Protein AF-0000000067284931 (afdb_homodimer)

Organism: NCBI:txid741277

Structure (mmCIF, N/CA/C/O backbone):
data_AF-0000000067284931-model_v1
#
loop_
_entity.id
_entity.type
_entity.pdbx_description
1 polymer 'Thiol-disulfide oxidoreductase DCC'
#
loop_
_atom_site.group_PDB
_atom_site.id
_atom_site.type_symbol
_atom_site.label_atom_id
_atom_site.label_alt_id
_atom_site.label_comp_id
_atom_site.label_asym_id
_atom_site.label_entity_id
_atom_site.label_seq_id
_atom_site.pdbx_PDB_ins_code
_atom_site.Cartn_x
_atom_site.Cartn_y
_atom_site.Cartn_z
_atom_site.occupancy
_atom_site.B_iso_or_equiv
_atom_site.auth_seq_id
_atom_site.auth_comp_id
_atom_site.auth_asym_id
_atom_site.auth_atom_id
_atom_site.pdbx_PDB_model_num
ATOM 1 N N . MET A 1 1 ? -10.523 -24.5 -8.148 1 69.31 1 MET A N 1
ATOM 2 C CA . MET A 1 1 ? -9.414 -23.625 -8.523 1 69.31 1 MET A CA 1
ATOM 3 C C . MET A 1 1 ? -9.773 -22.781 -9.742 1 69.31 1 MET A C 1
ATOM 5 O O . MET A 1 1 ? -10.094 -23.312 -10.805 1 69.31 1 MET A O 1
ATOM 9 N N . ASN A 1 2 ? -9.602 -21.391 -9.617 1 91.19 2 ASN A N 1
ATOM 10 C CA . ASN A 1 2 ? -10.086 -20.516 -10.68 1 91.19 2 ASN A CA 1
ATOM 11 C C . ASN A 1 2 ? -8.969 -19.641 -11.242 1 91.19 2 ASN A C 1
ATOM 13 O O . ASN A 1 2 ? -9.055 -19.172 -12.375 1 91.19 2 ASN A O 1
ATOM 17 N N . TYR A 1 3 ? -7.848 -19.672 -10.453 1 97.94 3 TYR A N 1
ATOM 18 C CA . TYR A 1 3 ? -6.848 -18.719 -10.914 1 97.94 3 TYR A CA 1
ATOM 19 C C . TYR A 1 3 ? -5.438 -19.234 -10.648 1 97.94 3 TYR A C 1
ATOM 21 O O . TYR A 1 3 ? -5.207 -19.938 -9.664 1 97.94 3 TYR A O 1
ATOM 29 N N . TYR A 1 4 ? -4.516 -18.859 -11.484 1 97.94 4 TYR A N 1
ATOM 30 C CA . TYR A 1 4 ? -3.086 -19.016 -11.234 1 97.94 4 TYR A CA 1
ATOM 31 C C . TYR A 1 4 ? -2.445 -17.688 -10.875 1 97.94 4 TYR A C 1
ATOM 33 O O . TYR A 1 4 ? -2.633 -16.688 -11.578 1 97.94 4 TYR A O 1
ATOM 41 N N . VAL A 1 5 ? -1.777 -17.688 -9.812 1 98.44 5 VAL A N 1
ATOM 42 C CA . VAL A 1 5 ? -0.982 -16.531 -9.398 1 98.44 5 VAL A CA 1
ATOM 43 C C . VAL A 1 5 ? 0.487 -16.766 -9.742 1 98.44 5 VAL A C 1
ATOM 45 O O . VAL A 1 5 ? 1.11 -17.688 -9.219 1 98.44 5 VAL A O 1
ATOM 48 N N . ILE A 1 6 ? 1.032 -15.969 -10.594 1 98.69 6 ILE A N 1
ATOM 49 C CA . ILE A 1 6 ? 2.453 -16.016 -10.922 1 98.69 6 ILE A CA 1
ATOM 50 C C . ILE A 1 6 ? 3.197 -14.938 -10.148 1 98.69 6 ILE A C 1
ATOM 52 O O . ILE A 1 6 ? 2.893 -13.75 -10.281 1 98.69 6 ILE A O 1
ATOM 56 N N . TYR A 1 7 ? 4.176 -15.305 -9.391 1 98.75 7 TYR A N 1
ATOM 57 C CA . TYR A 1 7 ? 4.871 -14.414 -8.461 1 98.75 7 TYR A CA 1
ATOM 58 C C . TYR A 1 7 ? 6.379 -14.609 -8.547 1 98.75 7 TYR A C 1
ATOM 60 O O . TYR A 1 7 ? 6.855 -15.57 -9.156 1 98.75 7 TYR A O 1
ATOM 68 N N . ASP A 1 8 ? 7.09 -13.672 -7.996 1 98.81 8 ASP A N 1
ATOM 69 C CA . ASP A 1 8 ? 8.539 -13.828 -7.883 1 98.81 8 ASP A CA 1
ATOM 70 C C . ASP A 1 8 ? 8.906 -14.641 -6.648 1 98.81 8 ASP A C 1
ATOM 72 O O . ASP A 1 8 ? 8.891 -14.125 -5.527 1 98.81 8 ASP A O 1
ATOM 76 N N . GLY A 1 9 ? 9.312 -15.859 -6.898 1 98.62 9 GLY A N 1
ATOM 77 C CA . GLY A 1 9 ? 9.609 -16.797 -5.824 1 98.62 9 GLY A CA 1
ATOM 78 C C . GLY A 1 9 ? 10.906 -16.469 -5.102 1 98.62 9 GLY A C 1
ATOM 79 O O . GLY A 1 9 ? 11.203 -17.062 -4.059 1 98.62 9 GLY A O 1
ATOM 80 N N . ASN A 1 10 ? 11.664 -15.492 -5.625 1 98.75 10 ASN A N 1
ATOM 81 C CA . ASN A 1 10 ? 12.938 -15.117 -5.023 1 98.75 10 ASN A CA 1
ATOM 82 C C . ASN A 1 10 ? 12.812 -13.844 -4.195 1 98.75 10 ASN A C 1
ATOM 84 O O . ASN A 1 10 ? 13.766 -13.438 -3.529 1 98.75 10 ASN A O 1
ATOM 88 N N . CYS A 1 11 ? 11.766 -13.211 -4.223 1 98.5 11 CYS A N 1
ATOM 89 C CA . CYS A 1 11 ? 11.562 -11.945 -3.521 1 98.5 11 CYS A CA 1
ATOM 90 C C . CYS A 1 11 ? 10.922 -12.18 -2.156 1 98.5 11 CYS A C 1
ATOM 92 O O . CYS A 1 11 ? 9.891 -12.844 -2.055 1 98.5 11 CYS A O 1
ATOM 94 N N . ASN A 1 12 ? 11.453 -11.586 -1.157 1 97.88 12 ASN A N 1
ATOM 95 C CA . ASN A 1 12 ? 10.953 -11.812 0.194 1 97.88 12 ASN A CA 1
ATOM 96 C C . ASN A 1 12 ? 9.523 -11.312 0.354 1 97.88 12 ASN A C 1
ATOM 98 O O . ASN A 1 12 ? 8.672 -12.016 0.896 1 97.88 12 ASN A O 1
ATOM 102 N N . LEU A 1 13 ? 9.242 -10.117 -0.111 1 97.5 13 LEU A N 1
ATOM 103 C CA . LEU A 1 13 ? 7.891 -9.586 0.027 1 97.5 13 LEU A CA 1
ATOM 104 C C . LEU A 1 13 ? 6.891 -10.406 -0.779 1 97.5 13 LEU A C 1
ATOM 106 O O . LEU A 1 13 ? 5.805 -10.719 -0.293 1 97.5 13 LEU A O 1
ATOM 110 N N . CYS A 1 14 ? 7.23 -10.734 -1.975 1 98.38 14 CYS A N 1
ATOM 111 C CA . CYS A 1 14 ? 6.34 -11.484 -2.854 1 98.38 14 CYS A CA 1
ATOM 112 C C . CYS A 1 14 ? 5.945 -12.812 -2.227 1 98.38 14 CYS A C 1
ATOM 114 O O . CYS A 1 14 ? 4.77 -13.18 -2.227 1 98.38 14 CYS A O 1
ATOM 116 N N . VAL A 1 15 ? 6.949 -13.469 -1.693 1 98.06 15 VAL A N 1
ATOM 117 C CA . VAL A 1 15 ? 6.715 -14.773 -1.091 1 98.06 15 VAL A CA 1
ATOM 118 C C . VAL A 1 15 ? 5.879 -14.625 0.176 1 98.06 15 VAL A C 1
ATOM 120 O O . VAL A 1 15 ? 4.977 -15.422 0.432 1 98.06 15 VAL A O 1
ATOM 123 N N . THR A 1 16 ? 6.207 -13.625 0.936 1 96.81 16 THR A N 1
ATOM 124 C CA . THR A 1 16 ? 5.422 -13.367 2.139 1 96.81 16 THR A CA 1
ATOM 125 C C . THR A 1 16 ? 3.951 -13.164 1.794 1 96.81 16 THR A C 1
ATOM 127 O O . THR A 1 16 ? 3.072 -13.727 2.451 1 96.81 16 THR A O 1
ATOM 130 N N . LEU A 1 17 ? 3.646 -12.406 0.773 1 97.19 17 LEU A N 1
ATOM 131 C CA . LEU A 1 17 ? 2.27 -12.133 0.378 1 97.19 17 LEU A CA 1
ATOM 132 C C . LEU A 1 17 ? 1.606 -13.383 -0.192 1 97.19 17 LEU A C 1
ATOM 134 O O . LEU A 1 17 ? 0.418 -13.617 0.037 1 97.19 17 LEU A O 1
ATOM 138 N N . VAL A 1 18 ? 2.324 -14.211 -0.891 1 97.75 18 VAL A N 1
ATOM 139 C CA . VAL A 1 18 ? 1.807 -15.484 -1.379 1 97.75 18 VAL A CA 1
ATOM 140 C C . VAL A 1 18 ? 1.462 -16.391 -0.198 1 97.75 18 VAL A C 1
ATOM 142 O O . VAL A 1 18 ? 0.395 -17 -0.172 1 97.75 18 VAL A O 1
ATOM 145 N N . GLN A 1 19 ? 2.359 -16.453 0.772 1 97.06 19 GLN A N 1
ATOM 146 C CA . GLN A 1 19 ? 2.111 -17.297 1.94 1 97.06 19 GLN A CA 1
ATOM 147 C C . GLN A 1 19 ? 0.869 -16.828 2.695 1 97.06 19 GLN A C 1
ATOM 149 O O . GLN A 1 19 ? 0.099 -17.656 3.197 1 97.06 19 GLN A O 1
ATOM 154 N N . LEU A 1 20 ? 0.696 -15.602 2.775 1 95.12 20 LEU A N 1
ATOM 155 C CA . LEU A 1 20 ? -0.519 -15.062 3.375 1 95.12 20 LEU A CA 1
ATOM 156 C C . LEU A 1 20 ? -1.753 -15.508 2.596 1 95.12 20 LEU A C 1
ATOM 158 O O . LEU A 1 20 ? -2.734 -15.961 3.188 1 95.12 20 LEU A O 1
ATOM 162 N N . LEU A 1 21 ? -1.721 -15.391 1.325 1 95.69 21 LEU A N 1
ATOM 163 C CA . LEU A 1 21 ? -2.83 -15.797 0.469 1 95.69 21 LEU A CA 1
ATOM 164 C C . LEU A 1 21 ? -3.096 -17.297 0.593 1 95.69 21 LEU A C 1
ATOM 166 O O . LEU A 1 21 ? -4.254 -17.719 0.607 1 95.69 21 LEU A O 1
ATOM 170 N N . GLU A 1 22 ? -2.039 -18.047 0.66 1 95.94 22 GLU A N 1
ATOM 171 C CA . GLU A 1 22 ? -2.164 -19.484 0.876 1 95.94 22 GLU A CA 1
ATOM 172 C C . GLU A 1 22 ? -2.957 -19.797 2.145 1 95.94 22 GLU A C 1
ATOM 174 O O . GLU A 1 22 ? -3.842 -20.641 2.141 1 95.94 22 GLU A O 1
ATOM 179 N N . ASN A 1 23 ? -2.576 -19.094 3.162 1 93.94 23 ASN A N 1
ATOM 180 C CA . ASN A 1 23 ? -3.215 -19.328 4.449 1 93.94 23 ASN A CA 1
ATOM 181 C C . ASN A 1 23 ? -4.684 -18.906 4.43 1 93.94 23 ASN A C 1
ATOM 183 O O . ASN A 1 23 ? -5.531 -19.578 5.02 1 93.94 23 ASN A O 1
ATOM 187 N N . LEU A 1 24 ? -5.02 -17.891 3.75 1 91.31 24 LEU A N 1
ATOM 188 C CA . LEU A 1 24 ? -6.383 -17.375 3.701 1 91.31 24 LEU A CA 1
ATOM 189 C C . LEU A 1 24 ? -7.254 -18.219 2.781 1 91.31 24 LEU A C 1
ATOM 191 O O . LEU A 1 24 ? -8.398 -18.531 3.119 1 91.31 24 LEU A O 1
ATOM 195 N N . ASP A 1 25 ? -6.734 -18.562 1.649 1 93.75 25 ASP A N 1
ATOM 196 C CA . ASP A 1 25 ? -7.496 -19.188 0.579 1 93.75 25 ASP A CA 1
ATOM 197 C C . ASP A 1 25 ? -7.453 -20.719 0.704 1 93.75 25 ASP A C 1
ATOM 199 O O . ASP A 1 25 ? -8.406 -21.391 0.33 1 93.75 25 ASP A O 1
ATOM 203 N N . GLN A 1 26 ? -6.32 -21.25 1.075 1 94.25 26 GLN A N 1
ATOM 204 C CA . GLN A 1 26 ? -6.09 -22.672 1.273 1 94.25 26 GLN A CA 1
ATOM 205 C C . GLN A 1 26 ? -6.305 -23.453 -0.021 1 94.25 26 GLN A C 1
ATOM 207 O O . GLN A 1 26 ? -6.926 -24.516 -0.015 1 94.25 26 GLN A O 1
ATOM 212 N N . GLY A 1 27 ? -5.938 -22.844 -1.037 1 93.25 27 GLY A N 1
ATOM 213 C CA . GLY A 1 27 ? -5.961 -23.547 -2.314 1 93.25 27 GLY A CA 1
ATOM 214 C C . GLY A 1 27 ? -7.348 -23.625 -2.92 1 93.25 27 GLY A C 1
ATOM 215 O O . GLY A 1 27 ? -7.562 -24.359 -3.891 1 93.25 27 GLY A O 1
ATOM 216 N N . ASN A 1 28 ? -8.266 -22.891 -2.418 1 94.81 28 ASN A N 1
ATOM 217 C CA . ASN A 1 28 ? -9.641 -22.953 -2.898 1 94.81 28 ASN A CA 1
ATOM 218 C C . ASN A 1 28 ? -9.812 -22.219 -4.23 1 94.81 28 ASN A C 1
ATOM 220 O O . ASN A 1 28 ? -10.43 -22.75 -5.156 1 94.81 28 ASN A O 1
ATOM 224 N N . GLN A 1 29 ? -9.281 -21.031 -4.301 1 96.19 29 GLN A N 1
ATOM 225 C CA . GLN A 1 29 ? -9.477 -20.219 -5.5 1 96.19 29 GLN A CA 1
ATOM 226 C C . GLN A 1 29 ? -8.172 -20.078 -6.289 1 96.19 29 GLN A C 1
ATOM 228 O O . GLN A 1 29 ? -8.195 -19.844 -7.5 1 96.19 29 GLN A O 1
ATOM 233 N N . PHE A 1 30 ? -7.066 -20.281 -5.656 1 97.19 30 PHE A N 1
ATOM 234 C CA . PHE A 1 30 ? -5.801 -19.906 -6.27 1 97.19 30 PHE A CA 1
ATOM 235 C C . PHE A 1 30 ? -4.812 -21.062 -6.238 1 97.19 30 PHE A C 1
ATOM 237 O O . PHE A 1 30 ? -4.754 -21.812 -5.258 1 97.19 30 PHE A O 1
ATOM 244 N N . ARG A 1 31 ? -4.047 -21.141 -7.242 1 97.31 31 ARG A N 1
ATOM 245 C CA . ARG A 1 31 ? -2.787 -21.875 -7.312 1 97.31 31 ARG A CA 1
ATOM 246 C C . ARG A 1 31 ? -1.627 -20.938 -7.637 1 97.31 31 ARG A C 1
ATOM 248 O O . ARG A 1 31 ? -1.819 -19.891 -8.266 1 97.31 31 ARG A O 1
ATOM 255 N N . TYR A 1 32 ? -0.456 -21.375 -7.27 1 97.94 32 TYR A N 1
ATOM 256 C CA . TYR A 1 32 ? 0.667 -20.438 -7.301 1 97.94 32 TYR A CA 1
ATOM 257 C C . TYR A 1 32 ? 1.824 -21 -8.109 1 97.94 32 TYR A C 1
ATOM 259 O O . TYR A 1 32 ? 2.203 -22.172 -7.941 1 97.94 32 TYR A O 1
ATOM 267 N N . ILE A 1 33 ? 2.393 -20.188 -8.93 1 97.81 33 ILE A N 1
ATOM 268 C CA . ILE A 1 33 ? 3.506 -20.578 -9.789 1 97.81 33 ILE A CA 1
ATOM 269 C C . ILE A 1 33 ? 4.617 -19.531 -9.695 1 97.81 33 ILE A C 1
ATOM 271 O O . ILE A 1 33 ? 4.43 -18.391 -10.094 1 97.81 33 ILE A O 1
ATOM 275 N N . PRO A 1 34 ? 5.812 -19.891 -9.227 1 98.44 34 PRO A N 1
ATOM 276 C CA . PRO A 1 34 ? 6.902 -18.922 -9.273 1 98.44 34 PRO A CA 1
ATOM 277 C C . PRO A 1 34 ? 7.324 -18.578 -10.703 1 98.44 34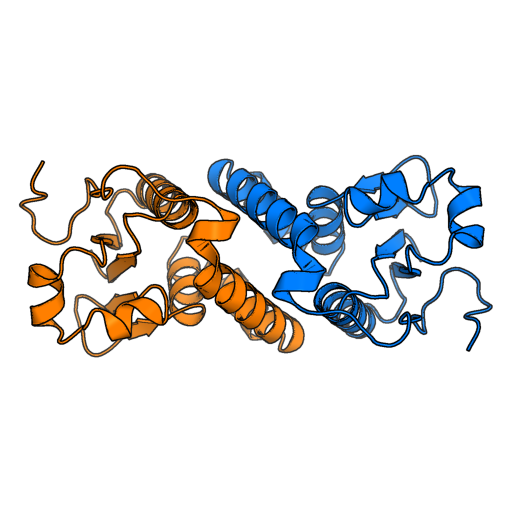 PRO A C 1
ATOM 279 O O . PRO A 1 34 ? 7.348 -19.453 -11.57 1 98.44 34 PRO A O 1
ATOM 282 N N . MET A 1 35 ? 7.621 -17.312 -10.898 1 98.44 35 MET A N 1
ATOM 283 C CA . MET A 1 35 ? 8.008 -16.859 -12.234 1 98.44 35 MET A CA 1
ATOM 284 C C . MET A 1 35 ? 9.273 -17.562 -12.703 1 98.44 35 MET A C 1
ATOM 286 O O . MET A 1 35 ? 9.578 -17.578 -13.898 1 98.44 35 MET A O 1
ATOM 290 N N . GLN A 1 36 ? 9.977 -18.125 -11.875 1 98.25 36 GLN A N 1
ATOM 291 C CA . GLN A 1 36 ? 11.195 -18.875 -12.156 1 98.25 36 GLN A CA 1
ATOM 292 C C . GLN A 1 36 ? 10.883 -20.219 -12.812 1 98.25 36 GLN A C 1
ATOM 294 O O . GLN A 1 36 ? 11.781 -20.875 -13.352 1 98.25 36 GLN A O 1
ATOM 299 N N . ASP A 1 37 ? 9.688 -20.703 -12.711 1 96.94 37 ASP A N 1
ATOM 300 C CA . ASP A 1 37 ? 9.266 -21.922 -13.398 1 96.94 37 ASP A CA 1
ATOM 301 C C . ASP A 1 37 ? 8.906 -21.641 -14.852 1 96.94 37 ASP A C 1
ATOM 303 O O . ASP A 1 37 ? 7.738 -21.75 -15.242 1 96.94 37 ASP A O 1
ATOM 307 N N . GLN A 1 38 ? 9.891 -21.438 -15.609 1 96.69 38 GLN A N 1
ATOM 308 C CA . GLN A 1 38 ? 9.711 -21.047 -17 1 96.69 38 GLN A CA 1
ATOM 309 C C . GLN A 1 38 ? 9.016 -22.156 -17.797 1 96.69 38 GLN A C 1
ATOM 311 O O . GLN A 1 38 ? 8.219 -21.875 -18.688 1 96.69 38 GLN A O 1
ATOM 316 N N . GLN A 1 39 ? 9.344 -23.344 -17.453 1 95.31 39 GLN A N 1
ATOM 317 C CA . GLN A 1 39 ? 8.758 -24.484 -18.172 1 95.31 39 GLN A CA 1
ATOM 318 C C . GLN A 1 39 ? 7.234 -24.469 -18.062 1 95.31 39 GLN A C 1
ATOM 320 O O . GLN A 1 39 ? 6.535 -24.625 -19.078 1 95.31 39 GLN A O 1
ATOM 325 N N . THR A 1 40 ? 6.707 -24.25 -16.891 1 95.25 40 THR A N 1
ATOM 326 C CA . THR A 1 40 ? 5.266 -24.219 -16.688 1 95.25 40 THR A CA 1
ATOM 327 C C . THR A 1 40 ? 4.648 -23 -17.375 1 95.25 40 THR A C 1
ATOM 329 O O . THR A 1 40 ? 3.566 -23.109 -17.953 1 95.25 40 THR A O 1
ATOM 332 N N . LEU A 1 41 ? 5.309 -21.906 -17.406 1 97.25 41 LEU A N 1
ATOM 333 C CA . LEU A 1 41 ? 4.75 -20.656 -17.906 1 97.25 41 LEU A CA 1
ATOM 334 C C . LEU A 1 41 ? 4.668 -20.672 -19.438 1 97.25 41 LEU A C 1
ATOM 336 O O . LEU A 1 41 ? 3.846 -19.969 -20.016 1 97.25 41 LEU A O 1
ATOM 340 N N . GLN A 1 42 ? 5.418 -21.516 -20.016 1 96.44 42 GLN A N 1
ATOM 341 C CA . GLN A 1 42 ? 5.492 -21.578 -21.469 1 96.44 42 GLN A CA 1
ATOM 342 C C . GLN A 1 42 ? 4.137 -21.938 -22.078 1 96.44 42 GLN A C 1
ATOM 344 O O . GLN A 1 42 ? 3.803 -21.484 -23.172 1 96.44 42 GLN A O 1
ATOM 349 N N . GLN A 1 43 ? 3.355 -22.719 -21.406 1 95.06 43 GLN A N 1
ATOM 350 C CA . GLN A 1 43 ? 2.072 -23.156 -21.938 1 95.06 43 GLN A CA 1
ATOM 351 C C . GLN A 1 43 ? 1.147 -21.969 -22.203 1 95.06 43 GLN A C 1
ATOM 353 O O . GLN A 1 43 ? 0.226 -22.062 -23.016 1 95.06 43 GLN A O 1
ATOM 358 N N . TRP A 1 44 ? 1.403 -20.844 -21.547 1 97.12 44 TRP A N 1
ATOM 359 C CA . TRP A 1 44 ? 0.578 -19.656 -21.734 1 97.12 44 TRP A CA 1
ATOM 360 C C . TRP A 1 44 ? 1.331 -18.594 -22.531 1 97.12 44 TRP A C 1
ATOM 362 O O . TRP A 1 44 ? 0.862 -17.469 -22.656 1 97.12 44 TRP A O 1
ATOM 372 N N . GLY A 1 45 ? 2.58 -18.875 -22.938 1 97.69 45 GLY A N 1
ATOM 373 C CA . GLY A 1 45 ? 3.383 -17.922 -23.688 1 97.69 45 GLY A CA 1
ATOM 374 C C . GLY A 1 45 ? 3.936 -16.797 -22.828 1 97.69 45 GLY A C 1
ATOM 375 O O . GLY A 1 45 ? 4.199 -15.695 -23.328 1 97.69 45 GLY A O 1
ATOM 376 N N . ILE A 1 46 ? 4.062 -17.016 -21.578 1 98.19 46 ILE A N 1
ATOM 377 C CA . ILE A 1 46 ? 4.594 -16 -20.672 1 98.19 46 ILE A CA 1
ATOM 378 C C . ILE A 1 46 ? 6.117 -16.109 -20.609 1 98.19 46 ILE A C 1
ATOM 380 O O . ILE A 1 46 ? 6.656 -17.172 -20.281 1 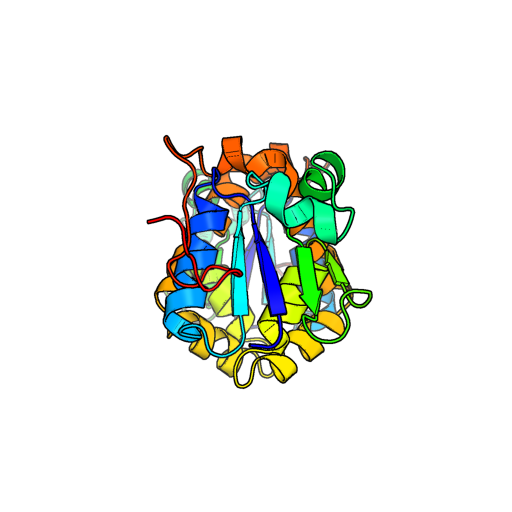98.19 46 ILE A O 1
ATOM 384 N N . THR A 1 47 ? 6.785 -14.984 -20.844 1 98.38 47 THR A N 1
ATOM 385 C CA . THR A 1 47 ? 8.242 -14.945 -20.891 1 98.38 47 THR A CA 1
ATOM 386 C C . THR A 1 47 ? 8.805 -14.344 -19.594 1 98.38 47 THR A C 1
ATOM 388 O O . THR A 1 47 ? 8.07 -13.703 -18.844 1 98.38 47 THR A O 1
ATOM 391 N N . PRO A 1 48 ? 10.109 -14.523 -19.375 1 97.94 48 PRO A N 1
ATOM 392 C CA . PRO A 1 48 ? 10.75 -13.852 -18.234 1 97.94 48 PRO A CA 1
ATOM 393 C C . PRO A 1 48 ? 10.578 -12.336 -18.281 1 97.94 48 PRO A C 1
ATOM 395 O O . PRO A 1 48 ? 10.422 -11.688 -17.25 1 97.94 48 PRO A O 1
ATOM 398 N N . GLN A 1 49 ? 10.609 -11.812 -19.484 1 98 49 GLN A N 1
ATOM 399 C CA . GLN A 1 49 ? 10.422 -10.375 -19.625 1 98 49 GLN A CA 1
ATOM 400 C C . GLN A 1 49 ? 9.016 -9.953 -19.203 1 98 49 GLN A C 1
ATOM 402 O O . GLN A 1 49 ? 8.836 -8.906 -18.578 1 98 49 GLN A O 1
ATOM 407 N N . ASP A 1 50 ? 8.047 -10.789 -19.578 1 98.38 50 ASP A N 1
ATOM 408 C CA . ASP A 1 50 ? 6.691 -10.523 -19.109 1 98.38 50 ASP A CA 1
ATOM 409 C C . ASP A 1 50 ? 6.629 -10.477 -17.594 1 98.38 50 ASP A C 1
ATOM 411 O O . ASP A 1 50 ? 5.969 -9.602 -17.016 1 98.38 50 ASP A O 1
ATOM 415 N N . CYS A 1 51 ? 7.32 -11.352 -16.953 1 98.56 51 CYS A N 1
ATOM 416 C CA . CYS A 1 51 ? 7.266 -11.492 -15.5 1 98.56 51 CYS A CA 1
ATOM 417 C C . CYS A 1 51 ? 7.875 -10.281 -14.805 1 98.56 51 CYS A C 1
ATOM 419 O O . CYS A 1 51 ? 7.5 -9.953 -13.68 1 98.56 51 CYS A O 1
ATOM 421 N N . GLU A 1 52 ? 8.781 -9.586 -15.492 1 97.62 52 GLU A N 1
ATOM 422 C CA . GLU A 1 52 ? 9.43 -8.414 -14.898 1 97.62 52 GLU A CA 1
ATOM 423 C C . GLU A 1 52 ? 8.461 -7.242 -14.797 1 97.62 52 GLU A C 1
ATOM 425 O O . GLU A 1 52 ? 8.727 -6.27 -14.086 1 97.62 52 GLU A O 1
ATOM 430 N N . LEU A 1 53 ? 7.355 -7.387 -15.531 1 98.06 53 LEU A N 1
ATOM 431 C CA . LEU A 1 53 ? 6.383 -6.301 -15.523 1 98.06 53 LEU A CA 1
ATOM 432 C C . LEU A 1 53 ? 5.422 -6.441 -14.344 1 98.06 53 LEU A C 1
ATOM 434 O O . LEU A 1 53 ? 4.473 -5.664 -14.219 1 98.06 53 LEU A O 1
ATOM 438 N N . GLY A 1 54 ? 5.652 -7.383 -13.477 1 98.5 54 GLY A N 1
ATOM 439 C CA . GLY A 1 54 ? 4.879 -7.551 -12.258 1 98.5 54 GLY A CA 1
ATOM 440 C C . GLY A 1 54 ? 4.148 -8.883 -12.195 1 98.5 54 GLY A C 1
ATOM 441 O O . GLY A 1 54 ? 4.234 -9.688 -13.125 1 98.5 54 GLY A O 1
ATOM 442 N N . MET A 1 55 ? 3.506 -9.117 -11.062 1 98.81 55 MET A N 1
ATOM 443 C CA . MET A 1 55 ? 2.768 -10.359 -10.875 1 98.81 55 MET A CA 1
ATOM 444 C C . MET A 1 55 ? 1.696 -10.531 -11.945 1 98.81 55 MET A C 1
ATOM 446 O O . MET A 1 55 ? 1.211 -9.547 -12.5 1 98.81 55 MET A O 1
ATOM 450 N N . ILE A 1 56 ? 1.398 -11.75 -12.227 1 98.88 56 ILE A N 1
ATOM 451 C CA . ILE A 1 56 ? 0.376 -12.062 -13.219 1 98.88 56 ILE A CA 1
ATOM 452 C C . ILE A 1 56 ? -0.688 -12.969 -12.602 1 98.88 56 ILE A C 1
ATOM 454 O O . ILE A 1 56 ? -0.364 -13.898 -11.859 1 98.88 56 ILE A O 1
ATOM 458 N N . LEU A 1 57 ? -1.936 -12.641 -12.844 1 98.88 57 LEU A N 1
ATOM 459 C CA . LEU A 1 57 ? -3.078 -13.477 -12.5 1 98.88 57 LEU A CA 1
ATOM 460 C C . LEU A 1 57 ? -3.758 -14.008 -13.758 1 98.88 57 LEU A C 1
ATOM 462 O O . LEU A 1 57 ? -4.07 -13.242 -14.672 1 98.88 57 LEU A O 1
ATOM 466 N N . ILE A 1 58 ? -3.922 -15.344 -13.797 1 98.5 58 ILE A N 1
ATOM 467 C CA . ILE A 1 58 ? -4.547 -15.977 -14.953 1 98.5 58 ILE A CA 1
ATOM 468 C C . ILE A 1 58 ? -5.852 -16.656 -14.531 1 98.5 58 ILE A C 1
ATOM 470 O O . ILE A 1 58 ? -5.891 -17.359 -13.523 1 98.5 58 ILE A O 1
ATOM 474 N N . ASN A 1 59 ? -6.938 -16.406 -15.336 1 98.06 59 ASN A N 1
ATOM 475 C CA . ASN A 1 59 ? -8.133 -17.234 -15.195 1 98.06 59 ASN A CA 1
ATOM 476 C C . ASN A 1 59 ? -7.902 -18.656 -15.711 1 98.06 59 ASN A C 1
ATOM 478 O O . ASN A 1 59 ? -7.723 -18.844 -16.922 1 98.06 59 ASN A O 1
ATOM 482 N N . ALA A 1 60 ? -7.953 -19.562 -14.852 1 95.62 60 ALA A N 1
ATOM 483 C CA . ALA A 1 60 ? -7.602 -20.938 -15.219 1 95.62 60 ALA A CA 1
ATOM 484 C C . ALA A 1 60 ? -8.57 -21.484 -16.266 1 95.62 60 ALA A C 1
ATOM 486 O O . ALA A 1 60 ? -8.18 -22.297 -17.109 1 95.62 60 ALA A O 1
ATOM 487 N N . ASN A 1 61 ? -9.812 -21.078 -16.234 1 95.25 61 ASN A N 1
ATOM 488 C CA . ASN A 1 61 ? -10.844 -21.578 -17.141 1 95.25 61 ASN A CA 1
ATOM 489 C C . ASN A 1 61 ? -10.875 -20.797 -18.453 1 95.25 61 ASN A C 1
ATOM 491 O O . ASN A 1 61 ? -11.484 -21.25 -19.422 1 95.25 61 ASN A O 1
ATOM 495 N N . ALA A 1 62 ? -10.312 -19.656 -18.516 1 96.94 62 ALA A N 1
ATOM 496 C CA . ALA A 1 62 ? -10.203 -18.797 -19.688 1 96.94 62 ALA A CA 1
ATOM 497 C C . ALA A 1 62 ? -8.859 -18.078 -19.719 1 96.94 62 ALA A C 1
ATOM 499 O O . ALA A 1 62 ? -8.797 -16.859 -19.516 1 96.94 62 ALA A O 1
ATOM 500 N N . PRO A 1 63 ? -7.824 -18.75 -20.016 1 95.75 63 PRO A N 1
ATOM 501 C CA . PRO A 1 63 ? -6.453 -18.266 -19.812 1 95.75 63 PRO A CA 1
ATOM 502 C C . PRO A 1 63 ? -6.16 -16.969 -20.578 1 95.75 63 PRO A C 1
ATOM 504 O O . PRO A 1 63 ? -5.168 -16.297 -20.297 1 95.75 63 PRO A O 1
ATOM 507 N N . GLU A 1 64 ? -6.938 -16.625 -21.516 1 95.81 64 GLU A N 1
ATOM 508 C CA . GLU A 1 64 ? -6.77 -15.359 -22.219 1 95.81 64 GLU A CA 1
ATOM 509 C C . GLU A 1 64 ? -7.137 -14.188 -21.312 1 95.81 64 GLU A C 1
ATOM 511 O O . GLU A 1 64 ? -6.754 -13.047 -21.578 1 95.81 64 GLU A O 1
ATOM 516 N N . GLN A 1 65 ? -7.926 -14.492 -20.344 1 97.88 65 GLN A N 1
ATOM 517 C CA . GLN A 1 65 ? -8.242 -13.492 -19.328 1 97.88 65 GLN A CA 1
ATOM 518 C C . GLN A 1 65 ? -7.156 -13.43 -18.266 1 97.88 65 GLN A C 1
ATOM 520 O O . GLN A 1 65 ? -7.039 -14.344 -17.438 1 97.88 65 GLN A O 1
ATOM 525 N N . ARG A 1 66 ? -6.359 -12.352 -18.281 1 98.06 66 ARG A N 1
ATOM 526 C CA . ARG A 1 66 ? -5.215 -12.195 -17.391 1 98.06 66 ARG A CA 1
ATOM 527 C C . ARG A 1 66 ? -5.117 -10.766 -16.875 1 98.06 66 ARG A C 1
ATOM 529 O O . ARG A 1 66 ? -5.605 -9.836 -17.516 1 98.06 66 ARG A O 1
ATOM 536 N N . TRP A 1 67 ? -4.578 -10.57 -15.758 1 98.69 67 TRP A N 1
ATOM 537 C CA . TRP A 1 67 ? -4.234 -9.297 -15.141 1 98.69 67 TRP A CA 1
ATOM 538 C C . TRP A 1 67 ? -2.752 -9.25 -14.781 1 98.69 67 TRP A C 1
ATOM 540 O O . TRP A 1 67 ? -2.135 -10.281 -14.531 1 98.69 67 TRP A O 1
ATOM 550 N N . GLN A 1 68 ? -2.215 -8.07 -14.734 1 98.81 68 GLN A N 1
ATOM 551 C CA . GLN A 1 68 ? -0.789 -7.918 -14.461 1 98.81 68 GLN A CA 1
ATOM 552 C C . GLN A 1 68 ? -0.524 -6.715 -13.562 1 98.81 68 GLN A C 1
ATOM 554 O O . GLN A 1 68 ? -1.224 -5.703 -13.648 1 98.81 68 GLN A O 1
ATOM 559 N N . GLY A 1 69 ? 0.549 -6.855 -12.773 1 98.56 69 GLY A N 1
ATOM 560 C CA . GLY A 1 69 ? 0.966 -5.75 -11.93 1 98.56 69 GLY A CA 1
ATOM 561 C C . GLY A 1 69 ? -0.055 -5.398 -10.859 1 98.56 69 GLY A C 1
ATOM 562 O O . GLY A 1 69 ? -0.589 -6.281 -10.188 1 98.56 69 GLY A O 1
ATOM 563 N N . SER A 1 70 ? -0.312 -4.105 -10.734 1 98.38 70 SER A N 1
ATOM 564 C CA . SER A 1 70 ? -1.27 -3.648 -9.734 1 98.38 70 SER A CA 1
ATOM 565 C C . SER A 1 70 ? -2.68 -4.129 -10.055 1 98.38 70 SER A C 1
ATOM 567 O O . SER A 1 70 ? -3.473 -4.398 -9.156 1 98.38 70 SER A O 1
ATOM 569 N N . ALA A 1 71 ? -2.979 -4.316 -11.352 1 98.44 71 ALA A N 1
ATOM 570 C CA . ALA A 1 71 ? -4.285 -4.84 -11.742 1 98.44 71 ALA A CA 1
ATOM 571 C C . ALA A 1 71 ? -4.48 -6.266 -11.219 1 98.44 71 ALA A C 1
ATOM 573 O O . ALA A 1 71 ? -5.578 -6.633 -10.805 1 98.44 71 ALA A O 1
ATOM 574 N N . ALA A 1 72 ? -3.387 -7.051 -11.289 1 98.81 72 ALA A N 1
ATOM 575 C CA . ALA A 1 72 ? -3.457 -8.406 -10.75 1 98.81 72 ALA A CA 1
ATOM 576 C C . ALA A 1 72 ? -3.672 -8.383 -9.242 1 98.81 72 ALA A C 1
ATOM 578 O O . ALA A 1 72 ? -4.504 -9.125 -8.711 1 98.81 72 ALA A O 1
ATOM 579 N N . ALA A 1 73 ? -2.934 -7.539 -8.531 1 98.19 73 ALA A N 1
ATOM 580 C CA . ALA A 1 73 ? -3.092 -7.41 -7.086 1 98.19 73 ALA A CA 1
ATOM 581 C C . ALA A 1 73 ? -4.52 -7.016 -6.723 1 98.19 73 ALA A C 1
ATOM 583 O O . ALA A 1 73 ? -5.117 -7.59 -5.809 1 98.19 73 ALA A O 1
ATOM 584 N N . GLU A 1 74 ? -5.066 -6.098 -7.438 1 97.56 74 GLU A N 1
ATOM 585 C CA . GLU A 1 74 ? -6.438 -5.652 -7.203 1 97.56 74 GLU A CA 1
ATOM 586 C C . GLU A 1 74 ? -7.434 -6.781 -7.457 1 97.56 74 GLU A C 1
ATOM 588 O O . GLU A 1 74 ? -8.359 -6.988 -6.672 1 97.56 74 GLU A O 1
ATOM 593 N N . GLU A 1 75 ? -7.254 -7.457 -8.562 1 98.12 75 GLU A N 1
ATOM 594 C CA . GLU A 1 75 ? -8.18 -8.539 -8.883 1 98.12 75 GLU A CA 1
ATOM 595 C C . GLU A 1 75 ? -8.148 -9.625 -7.809 1 98.12 75 GLU A C 1
ATOM 597 O O . GLU A 1 75 ? -9.195 -10.141 -7.406 1 98.12 75 GLU A O 1
ATOM 602 N N . ILE A 1 76 ? -6.977 -9.984 -7.352 1 98 76 ILE A N 1
ATOM 603 C CA . ILE A 1 76 ? -6.84 -10.945 -6.266 1 98 76 ILE A CA 1
ATOM 604 C C . ILE A 1 76 ? -7.617 -10.453 -5.043 1 98 76 ILE A C 1
ATOM 606 O O . ILE A 1 76 ? -8.391 -11.211 -4.453 1 98 76 ILE A O 1
ATOM 610 N N . GLY A 1 77 ? -7.41 -9.195 -4.688 1 95.06 77 GLY A N 1
ATOM 611 C CA . GLY A 1 77 ? -8.164 -8.625 -3.58 1 95.06 77 GLY A CA 1
ATOM 612 C C . GLY A 1 77 ? -9.664 -8.719 -3.766 1 95.06 77 GLY A C 1
ATOM 613 O O . GLY A 1 77 ? -10.398 -8.969 -2.807 1 95.06 77 GLY A O 1
ATOM 614 N N . GLY A 1 78 ? -10.133 -8.523 -4.922 1 95.5 78 GLY A N 1
ATOM 615 C CA . GLY A 1 78 ? -11.555 -8.555 -5.227 1 95.5 78 GLY A CA 1
ATOM 616 C C . GLY A 1 78 ? -12.148 -9.953 -5.145 1 95.5 78 GLY A C 1
ATOM 617 O O . GLY A 1 78 ? -13.352 -10.109 -4.934 1 95.5 78 GLY A O 1
ATOM 618 N N . ILE A 1 79 ? -11.375 -10.922 -5.379 1 95.81 79 ILE A N 1
ATOM 619 C CA . ILE A 1 79 ? -11.82 -12.312 -5.383 1 95.81 79 ILE A CA 1
ATOM 620 C C . ILE A 1 79 ? -11.969 -12.812 -3.949 1 95.81 79 ILE A C 1
ATOM 622 O O . ILE A 1 79 ? -12.75 -13.727 -3.682 1 95.81 79 ILE A O 1
ATOM 626 N N . LEU A 1 80 ? -11.188 -12.242 -2.988 1 91.81 80 LEU A N 1
ATOM 627 C CA . LEU A 1 80 ? -11.25 -12.648 -1.588 1 91.81 80 LEU A CA 1
ATOM 628 C C . LEU A 1 80 ? -12.594 -12.266 -0.975 1 91.81 80 LEU A C 1
ATOM 630 O O . LEU A 1 80 ? -13.273 -11.359 -1.464 1 91.81 80 LEU A O 1
ATOM 634 N N . PRO A 1 81 ? -13.008 -13.016 0.044 1 86 81 PRO A N 1
ATOM 635 C CA . PRO A 1 81 ? -14.305 -12.711 0.664 1 86 81 PRO A CA 1
ATOM 636 C C . PRO A 1 81 ? -14.438 -11.242 1.066 1 86 81 PRO A C 1
ATOM 638 O O . PRO A 1 81 ? -13.555 -10.703 1.744 1 86 81 PRO A O 1
ATOM 641 N N . PHE A 1 82 ? -15.5 -10.594 0.601 1 82.56 82 PHE A N 1
ATOM 642 C CA . PHE A 1 82 ? -15.867 -9.211 0.896 1 82.56 82 PHE A CA 1
ATOM 643 C C . PHE A 1 82 ? -14.852 -8.242 0.319 1 82.56 82 PHE A C 1
ATOM 645 O O . PHE A 1 82 ? -14.883 -7.043 0.616 1 82.56 82 PHE A O 1
ATOM 652 N N . GLY A 1 83 ? -13.969 -8.719 -0.506 1 90.31 83 GLY A N 1
ATOM 653 C CA . GLY A 1 83 ? -12.898 -7.883 -1.026 1 90.31 83 GLY A CA 1
ATOM 654 C C . GLY A 1 83 ? -13.336 -6.996 -2.176 1 90.31 83 GLY A C 1
ATOM 655 O O . GLY A 1 83 ? -12.758 -5.93 -2.4 1 90.31 83 GLY A O 1
ATOM 656 N N . SER A 1 84 ? -14.406 -7.406 -2.805 1 91.94 84 SER A N 1
ATOM 657 C CA . SER A 1 84 ? -14.82 -6.672 -3.998 1 91.94 84 SER A CA 1
ATOM 658 C C . SER A 1 84 ? -15.266 -5.258 -3.648 1 91.94 84 SER A C 1
ATOM 660 O O . SER A 1 84 ? -15.016 -4.316 -4.402 1 91.94 84 SER A O 1
ATOM 662 N N . ILE A 1 85 ? -15.891 -5.062 -2.545 1 88.38 85 ILE A N 1
ATOM 663 C CA . ILE A 1 85 ? -16.359 -3.746 -2.125 1 88.38 85 ILE A CA 1
ATOM 664 C C . ILE A 1 85 ? -15.172 -2.816 -1.905 1 88.38 85 ILE A C 1
ATOM 666 O O . ILE A 1 85 ? -15.188 -1.659 -2.33 1 88.38 85 ILE A O 1
ATOM 670 N N . PHE A 1 86 ? -14.102 -3.328 -1.355 1 87.75 86 PHE A N 1
ATOM 671 C CA . PHE A 1 86 ? -12.914 -2.543 -1.066 1 87.75 86 PHE A CA 1
ATOM 672 C C . PHE A 1 86 ? -12.164 -2.197 -2.35 1 87.75 86 PHE A C 1
ATOM 674 O O . PHE A 1 86 ? -11.734 -1.056 -2.537 1 87.75 86 PHE A O 1
ATOM 681 N N . VAL A 1 87 ? -12.062 -3.172 -3.176 1 94.12 87 VAL A N 1
ATOM 682 C CA . VAL A 1 87 ? -11.32 -2.963 -4.414 1 94.12 87 VAL A CA 1
ATOM 683 C C . VAL A 1 87 ? -12.086 -1.995 -5.316 1 94.12 87 VAL A C 1
ATOM 685 O O . VAL A 1 87 ? -11.484 -1.122 -5.949 1 94.12 87 VAL A O 1
ATOM 688 N N . ASP A 1 88 ? -13.438 -2.127 -5.328 1 93.31 88 ASP A N 1
ATOM 689 C CA . ASP A 1 88 ? -14.25 -1.22 -6.137 1 93.31 88 ASP A CA 1
ATOM 690 C C . ASP A 1 88 ? -14.133 0.217 -5.633 1 93.31 88 ASP A C 1
ATOM 692 O O . ASP A 1 88 ? -14.039 1.152 -6.43 1 93.31 88 ASP A O 1
ATOM 696 N N . ALA A 1 89 ? -14.18 0.383 -4.398 1 88.38 89 ALA A N 1
ATOM 697 C CA . ALA A 1 89 ? -14 1.71 -3.814 1 88.38 89 ALA A CA 1
ATOM 698 C C . ALA A 1 89 ? -12.625 2.283 -4.16 1 88.38 89 ALA A C 1
ATOM 700 O O . ALA A 1 89 ? -12.516 3.449 -4.547 1 88.38 89 ALA A O 1
ATOM 701 N N . TYR A 1 90 ? -11.625 1.54 -4.008 1 91.56 90 TYR A N 1
ATOM 702 C CA . TYR A 1 90 ? -10.266 1.927 -4.359 1 91.56 90 TYR A CA 1
ATOM 703 C C . TYR A 1 90 ? -10.188 2.371 -5.816 1 91.56 90 TYR A C 1
ATOM 705 O O . TYR A 1 90 ? -9.633 3.43 -6.121 1 91.56 90 TYR A O 1
ATOM 713 N N . ARG A 1 91 ? -10.758 1.619 -6.688 1 94.31 91 ARG A N 1
ATOM 714 C CA . ARG A 1 91 ? -10.703 1.894 -8.117 1 94.31 91 ARG A CA 1
ATOM 715 C C . ARG A 1 91 ? -11.492 3.15 -8.469 1 94.31 91 ARG A C 1
ATOM 717 O O . ARG A 1 91 ? -11.195 3.83 -9.445 1 94.31 91 ARG A O 1
ATOM 724 N N . ALA A 1 92 ? -12.469 3.459 -7.695 1 90.81 92 ALA A N 1
ATOM 725 C CA . ALA A 1 92 ? -13.359 4.586 -7.969 1 90.81 92 ALA A CA 1
ATOM 726 C C . ALA A 1 92 ? -12.719 5.902 -7.543 1 90.81 92 ALA A C 1
ATOM 728 O O . ALA A 1 92 ? -13.18 6.977 -7.93 1 90.81 92 ALA A O 1
ATOM 729 N N . LEU A 1 93 ? -11.719 5.828 -6.777 1 87.44 93 LEU A N 1
ATOM 730 C CA . LEU A 1 93 ? -11.016 7.027 -6.336 1 87.44 93 LEU A CA 1
ATOM 731 C C . LEU A 1 93 ? -9.75 7.246 -7.152 1 87.44 93 LEU A C 1
ATOM 733 O O . LEU A 1 93 ? -8.68 6.738 -6.797 1 87.44 93 LEU A O 1
ATOM 737 N N . PRO A 1 94 ? -9.859 8.039 -8.141 1 84.06 94 PRO A N 1
ATOM 738 C CA . PRO A 1 94 ? -8.766 8.148 -9.109 1 84.06 94 PRO A CA 1
ATOM 739 C C . PRO A 1 94 ? -7.438 8.531 -8.461 1 84.06 94 PRO A C 1
ATOM 741 O O . PRO A 1 94 ? -6.391 7.98 -8.812 1 84.06 94 PRO 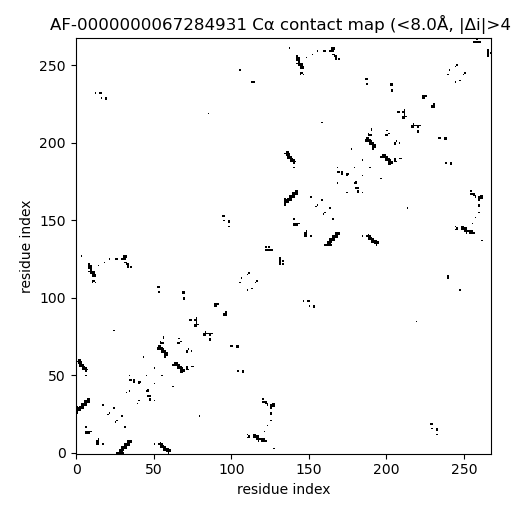A O 1
ATOM 744 N N . GLY A 1 95 ? -7.406 9.414 -7.602 1 88.38 95 GLY A N 1
ATOM 745 C CA . GLY A 1 95 ? -6.168 9.773 -6.926 1 88.38 95 GLY A CA 1
ATOM 746 C C . GLY A 1 95 ? -5.562 8.617 -6.152 1 88.38 95 GLY A C 1
ATOM 747 O O . GLY A 1 95 ? -4.348 8.398 -6.207 1 88.38 95 GLY A O 1
ATOM 748 N N . VAL A 1 96 ? -6.406 7.898 -5.566 1 89.88 96 VAL A N 1
ATOM 749 C CA . VAL A 1 96 ? -5.941 6.777 -4.762 1 89.88 96 VAL A CA 1
ATOM 750 C C . VAL A 1 96 ? -5.441 5.656 -5.672 1 89.88 96 VAL A C 1
ATOM 752 O O . VAL A 1 96 ? -4.367 5.094 -5.441 1 89.88 96 VAL A O 1
ATOM 755 N N . LYS A 1 97 ? -6.156 5.367 -6.664 1 94.94 97 LYS A N 1
ATOM 756 C CA . LYS A 1 97 ? -5.75 4.348 -7.629 1 94.94 97 LYS A CA 1
ATOM 757 C C . LYS A 1 97 ? -4.418 4.707 -8.281 1 94.94 97 LYS A C 1
ATOM 759 O O . LYS A 1 97 ? -3.537 3.855 -8.414 1 94.94 97 LYS A O 1
ATOM 764 N N . TRP A 1 98 ? -4.25 5.879 -8.688 1 93.88 98 TRP A N 1
ATOM 765 C CA . TRP A 1 98 ? -3.006 6.352 -9.289 1 93.88 98 TRP A CA 1
ATOM 766 C C . TRP A 1 98 ? -1.832 6.16 -8.336 1 93.88 98 TRP A C 1
ATOM 768 O O . TRP A 1 98 ? -0.783 5.645 -8.727 1 93.88 98 TRP A O 1
ATOM 778 N N . ALA A 1 99 ? -1.979 6.609 -7.094 1 92.88 99 ALA A N 1
ATOM 779 C CA . ALA A 1 99 ? -0.927 6.457 -6.09 1 92.88 99 ALA A CA 1
ATOM 780 C C . ALA A 1 99 ? -0.58 4.984 -5.879 1 92.88 99 ALA A C 1
ATOM 782 O O . ALA A 1 99 ? 0.597 4.621 -5.809 1 92.88 99 ALA A O 1
ATOM 783 N N . GLY A 1 100 ? -1.646 4.184 -5.754 1 96.25 100 GLY A N 1
ATOM 784 C CA . GLY A 1 100 ? -1.43 2.754 -5.586 1 96.25 100 GLY A CA 1
ATOM 785 C C . GLY A 1 100 ? -0.651 2.131 -6.73 1 96.25 100 GLY A C 1
ATOM 786 O O . GLY A 1 100 ? 0.239 1.308 -6.508 1 96.25 100 GLY A O 1
ATOM 787 N N . ASP A 1 101 ? -0.94 2.523 -7.961 1 97.31 101 ASP A N 1
ATOM 788 C CA . ASP A 1 101 ? -0.227 2.016 -9.133 1 97.31 101 ASP A CA 1
ATOM 789 C C . ASP A 1 101 ? 1.241 2.432 -9.102 1 97.31 101 ASP A C 1
ATOM 791 O O . ASP A 1 101 ? 2.125 1.632 -9.414 1 97.31 101 ASP A O 1
ATOM 795 N N . ARG A 1 102 ? 1.486 3.592 -8.75 1 95.62 102 ARG A N 1
ATOM 796 C CA . ARG A 1 102 ? 2.855 4.09 -8.703 1 95.62 102 ARG A CA 1
ATOM 797 C C . ARG A 1 102 ? 3.652 3.395 -7.602 1 95.62 102 ARG A C 1
ATOM 799 O O . ARG A 1 102 ? 4.809 3.027 -7.805 1 95.62 102 ARG A O 1
ATOM 806 N N . ILE A 1 103 ? 3.025 3.299 -6.434 1 97.25 103 ILE A N 1
ATOM 807 C CA . ILE A 1 103 ? 3.662 2.584 -5.332 1 97.25 103 ILE A CA 1
ATOM 808 C C . ILE A 1 103 ? 3.986 1.154 -5.766 1 97.25 103 ILE A C 1
ATOM 810 O O . ILE A 1 103 ? 5.094 0.667 -5.535 1 97.25 103 ILE A O 1
ATOM 814 N N . TYR A 1 104 ? 3.061 0.511 -6.414 1 98.12 104 TYR A N 1
ATOM 815 C CA . TYR A 1 104 ? 3.287 -0.847 -6.895 1 98.12 104 TYR A CA 1
ATOM 816 C C . TYR A 1 104 ? 4.496 -0.902 -7.824 1 98.12 104 TYR A C 1
ATOM 818 O O . TYR A 1 104 ? 5.359 -1.773 -7.676 1 98.12 104 TYR A O 1
ATOM 826 N N . GLU A 1 105 ? 4.543 -0.024 -8.75 1 98.12 105 GLU A N 1
ATOM 827 C CA . GLU A 1 105 ? 5.629 -0.018 -9.727 1 98.12 105 GLU A CA 1
ATOM 828 C C . GLU A 1 105 ? 6.984 0.152 -9.047 1 98.12 105 GLU A C 1
ATOM 830 O O . GLU A 1 105 ? 7.957 -0.511 -9.406 1 98.12 105 GLU A O 1
ATOM 835 N N . GLN A 1 106 ? 7.035 1.03 -8.125 1 96.5 106 GLN A N 1
ATOM 836 C CA . GLN A 1 106 ? 8.281 1.27 -7.41 1 96.5 106 GLN A CA 1
ATOM 837 C C . GLN A 1 106 ? 8.703 0.043 -6.605 1 96.5 106 GLN A C 1
ATOM 839 O O . GLN A 1 106 ? 9.883 -0.309 -6.566 1 96.5 106 GLN A O 1
ATOM 844 N N . ILE A 1 107 ? 7.715 -0.571 -5.961 1 97.31 107 ILE A N 1
ATOM 845 C CA . ILE A 1 107 ? 7.996 -1.803 -5.23 1 97.31 107 ILE A CA 1
ATOM 846 C C . ILE A 1 107 ? 8.469 -2.883 -6.203 1 97.31 107 ILE A C 1
ATOM 848 O O . ILE A 1 107 ? 9.484 -3.535 -5.973 1 97.31 107 ILE A O 1
ATOM 852 N N . ARG A 1 108 ? 7.746 -2.994 -7.254 1 98 108 ARG A N 1
ATOM 853 C CA . ARG A 1 108 ? 8.086 -3.971 -8.281 1 98 108 ARG A CA 1
ATOM 854 C C . ARG A 1 108 ? 9.523 -3.785 -8.766 1 98 108 ARG A C 1
ATOM 856 O O . ARG A 1 108 ? 10.297 -4.742 -8.797 1 98 108 ARG A O 1
ATOM 863 N N . ASP A 1 109 ? 9.891 -2.617 -9.055 1 98 109 ASP A N 1
ATOM 864 C CA . ASP A 1 109 ? 11.156 -2.326 -9.719 1 98 109 ASP A CA 1
ATOM 865 C C . ASP A 1 109 ? 12.32 -2.342 -8.727 1 98 109 ASP A C 1
ATOM 867 O O . ASP A 1 109 ? 13.484 -2.422 -9.125 1 98 109 ASP A O 1
ATOM 871 N N . ASN A 1 110 ? 12.023 -2.248 -7.453 1 97.12 110 ASN A N 1
ATOM 872 C CA . ASN A 1 110 ? 13.062 -2.176 -6.434 1 97.12 110 ASN A CA 1
ATOM 873 C C . ASN A 1 110 ? 12.891 -3.264 -5.379 1 97.12 110 ASN A C 1
ATOM 875 O O . ASN A 1 110 ? 13.422 -3.154 -4.27 1 97.12 110 ASN A O 1
ATOM 879 N N . ARG A 1 111 ? 12.219 -4.273 -5.684 1 97 111 ARG A N 1
ATOM 880 C CA . ARG A 1 111 ? 11.758 -5.281 -4.734 1 97 111 ARG A CA 1
ATOM 881 C C . ARG A 1 111 ? 12.93 -5.961 -4.039 1 97 111 ARG A C 1
ATOM 883 O O . ARG A 1 111 ? 12.875 -6.246 -2.842 1 97 111 ARG A O 1
ATOM 890 N N . TYR A 1 112 ? 14 -6.195 -4.738 1 97.25 112 TYR A N 1
ATOM 891 C CA . TYR A 1 112 ? 15.156 -6.844 -4.129 1 97.25 112 TYR A CA 1
ATOM 892 C C . TYR A 1 112 ? 15.906 -5.883 -3.213 1 97.25 112 TYR A C 1
ATOM 894 O O . TYR A 1 112 ? 16.344 -6.266 -2.125 1 97.25 112 TYR A O 1
ATOM 902 N N . THR A 1 113 ? 16 -4.652 -3.66 1 95.69 113 THR A N 1
ATOM 903 C CA . THR A 1 113 ? 16.656 -3.639 -2.844 1 95.69 113 THR A CA 1
ATOM 904 C C . THR A 1 113 ? 15.844 -3.352 -1.583 1 95.69 113 THR A C 1
ATOM 906 O O . THR A 1 113 ? 16.406 -3.184 -0.501 1 95.69 113 THR A O 1
ATOM 909 N N . LEU A 1 114 ? 14.594 -3.393 -1.72 1 94.81 114 LEU A N 1
ATOM 910 C CA . LEU A 1 114 ? 13.711 -2.982 -0.634 1 94.81 114 LEU A CA 1
ATOM 911 C C . LEU A 1 114 ? 13.469 -4.133 0.336 1 94.81 114 LEU A C 1
ATOM 913 O O . LEU A 1 114 ? 13.367 -3.92 1.546 1 94.81 114 LEU A O 1
ATOM 917 N N . PHE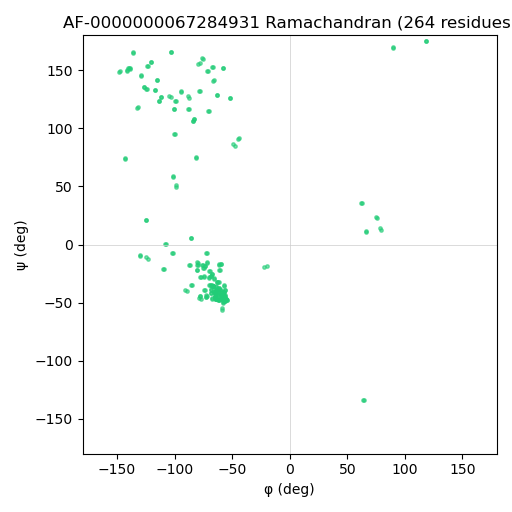 A 1 115 ? 13.406 -5.355 -0.165 1 96.62 115 PHE A N 1
ATOM 918 C CA . PHE A 1 115 ? 12.875 -6.402 0.703 1 96.62 115 PHE A CA 1
ATOM 919 C C . PHE A 1 115 ? 13.805 -7.609 0.723 1 96.62 115 PHE A C 1
ATOM 921 O O . PHE A 1 115 ? 13.602 -8.539 1.504 1 96.62 115 PHE A O 1
ATOM 928 N N . GLY A 1 116 ? 14.789 -7.578 -0.186 1 97 116 GLY A N 1
ATOM 929 C CA . GLY A 1 116 ? 15.781 -8.641 -0.196 1 97 116 GLY A CA 1
ATOM 930 C C . GLY A 1 116 ? 15.391 -9.812 -1.08 1 97 116 GLY A C 1
ATOM 931 O O . GLY A 1 116 ? 14.25 -9.898 -1.538 1 97 116 GLY A O 1
ATOM 932 N N . LYS A 1 117 ? 16.406 -10.656 -1.256 1 98.19 117 LYS A N 1
ATOM 933 C CA . LYS A 1 117 ? 16.281 -11.852 -2.088 1 98.19 117 LYS A CA 1
ATOM 934 C C . LYS A 1 117 ? 16.422 -13.125 -1.248 1 98.19 117 LYS A C 1
ATOM 936 O O . LYS A 1 117 ? 17.266 -13.195 -0.354 1 98.19 117 LYS A O 1
ATOM 941 N N . ARG A 1 118 ? 15.641 -14.031 -1.609 1 98.25 118 ARG A N 1
ATOM 942 C CA . ARG A 1 118 ? 15.711 -15.32 -0.932 1 98.25 118 ARG A CA 1
ATOM 943 C C . ARG A 1 118 ? 16.891 -16.141 -1.444 1 98.25 118 ARG A C 1
ATOM 945 O O . ARG A 1 118 ? 17.312 -15.992 -2.594 1 98.25 118 ARG A O 1
ATOM 952 N N . PRO A 1 119 ? 17.312 -17.047 -0.562 1 97.88 119 PRO A N 1
ATOM 953 C CA . PRO A 1 119 ? 18.422 -17.891 -1.008 1 97.88 119 PRO A CA 1
ATOM 954 C C . PRO A 1 119 ? 17.984 -18.953 -2.02 1 97.88 119 PRO A C 1
ATOM 956 O O . PRO A 1 119 ? 18.812 -19.453 -2.781 1 97.88 119 PRO A O 1
ATOM 959 N N . SER A 1 120 ? 16.703 -19.344 -1.93 1 98.38 120 SER A N 1
ATOM 960 C CA . SER A 1 120 ? 16.156 -20.312 -2.863 1 98.38 120 SER A CA 1
ATOM 961 C C . SER A 1 120 ? 14.727 -19.938 -3.271 1 98.38 120 SER A C 1
ATOM 963 O O . SER A 1 120 ? 14.016 -19.281 -2.516 1 98.38 120 SER A O 1
ATOM 965 N N . THR A 1 121 ? 14.398 -20.359 -4.445 1 98.38 121 THR A N 1
ATOM 966 C CA . THR A 1 121 ? 13.055 -20.078 -4.957 1 98.38 121 THR A CA 1
ATOM 967 C C . THR A 1 121 ? 11.992 -20.75 -4.09 1 98.38 121 THR A C 1
ATOM 969 O O . THR A 1 121 ? 12.07 -21.938 -3.818 1 98.38 121 THR A O 1
ATOM 972 N N . TYR A 1 122 ? 11.016 -19.984 -3.672 1 98 122 TYR A N 1
ATOM 973 C CA . TYR A 1 122 ? 9.914 -20.531 -2.893 1 98 122 TYR A CA 1
ATOM 974 C C . TYR A 1 122 ? 8.914 -21.25 -3.791 1 98 122 TYR A C 1
ATOM 976 O O . TYR A 1 122 ? 8.484 -20.719 -4.812 1 98 122 TYR A O 1
ATOM 984 N N . GLN A 1 123 ? 8.539 -22.453 -3.387 1 96.69 123 GLN A N 1
ATOM 985 C CA . GLN A 1 123 ? 7.512 -23.25 -4.059 1 96.69 123 GLN A CA 1
ATOM 986 C C . GLN A 1 123 ? 6.281 -23.422 -3.174 1 96.69 123 GLN A C 1
ATOM 988 O O . GLN A 1 123 ? 6.375 -23.969 -2.072 1 96.69 123 GLN A O 1
ATOM 993 N N . SER A 1 124 ? 5.172 -23.016 -3.715 1 97.06 124 SER A N 1
ATOM 994 C CA . SER A 1 124 ? 3.932 -23.125 -2.953 1 97.06 124 SER A CA 1
ATOM 995 C C . SER A 1 124 ? 3.492 -24.578 -2.83 1 97.06 124 SER A C 1
ATOM 997 O O . SER A 1 124 ? 3.68 -25.375 -3.758 1 97.06 124 SER A O 1
ATOM 999 N N . VAL A 1 125 ? 2.814 -24.922 -1.727 1 93.69 125 VAL A N 1
ATOM 1000 C CA . VAL A 1 125 ? 2.232 -26.25 -1.558 1 93.69 125 VAL A CA 1
ATOM 1001 C C . VAL A 1 125 ? 0.959 -26.359 -2.395 1 93.69 125 VAL A C 1
ATOM 1003 O O . VAL A 1 125 ? 0.455 -27.469 -2.619 1 93.69 125 VAL A O 1
ATOM 1006 N N . TYR A 1 126 ? 0.439 -25.234 -2.789 1 94.75 126 TYR A N 1
ATOM 1007 C CA . TYR A 1 126 ? -0.709 -25.188 -3.689 1 94.75 126 TYR A CA 1
ATOM 1008 C C . TYR A 1 126 ? -0.272 -24.875 -5.117 1 94.75 126 TYR A C 1
ATOM 1010 O O . TYR A 1 126 ? -0.735 -23.906 -5.719 1 94.75 126 TYR A O 1
ATOM 1018 N N . CYS A 1 127 ? 0.557 -25.688 -5.648 1 89.06 127 CYS A N 1
ATOM 1019 C CA . CYS A 1 127 ? 1.136 -25.484 -6.973 1 89.06 127 CYS A CA 1
ATOM 1020 C C . CYS A 1 127 ? 0.127 -25.828 -8.062 1 89.06 127 CYS A C 1
ATOM 1022 O O . CYS A 1 127 ? -0.947 -26.359 -7.777 1 89.06 127 CYS A O 1
ATOM 1024 N N . ALA A 1 128 ? 0.277 -25.359 -9.328 1 76.44 128 ALA A N 1
ATOM 1025 C CA . ALA A 1 128 ? -0.625 -25.562 -10.461 1 76.44 128 ALA A CA 1
ATOM 1026 C C . ALA A 1 128 ? -0.801 -27.047 -10.758 1 76.44 128 ALA A C 1
ATOM 1028 O O . ALA A 1 128 ? -1.901 -27.5 -11.086 1 76.44 128 ALA A O 1
ATOM 1029 N N . GLU A 1 129 ? 0.322 -27.75 -10.992 1 68.06 129 GLU A N 1
ATOM 1030 C CA . GLU A 1 129 ? 0.169 -29.156 -11.344 1 68.06 129 GLU A CA 1
ATOM 1031 C C . GLU A 1 129 ? 0.115 -30.031 -10.094 1 68.06 129 GLU A C 1
ATOM 1033 O O . GLU A 1 129 ? 0.636 -29.656 -9.039 1 68.06 129 GLU A O 1
ATOM 1038 N N . ASN A 1 130 ? -1.032 -30.688 -9.906 1 53.34 130 ASN A N 1
ATOM 1039 C CA . ASN A 1 130 ? -1.141 -31.688 -8.844 1 53.34 130 ASN A CA 1
ATOM 1040 C C . ASN A 1 130 ? 0.231 -32.188 -8.406 1 53.34 130 ASN A C 1
ATOM 1042 O O . ASN A 1 130 ? 0.334 -33 -7.48 1 53.34 130 ASN A O 1
ATOM 1046 N N . ASN A 1 131 ? 1.266 -32 -9.211 1 49.09 131 ASN A N 1
ATOM 1047 C CA . ASN A 1 131 ? 2.568 -32.5 -8.812 1 49.09 131 ASN A CA 1
ATOM 1048 C C . ASN A 1 131 ? 3.445 -31.422 -8.203 1 49.09 131 ASN A C 1
ATOM 1050 O O . ASN A 1 131 ? 4.457 -31.031 -8.789 1 49.09 131 ASN A O 1
ATOM 1054 N N . CYS A 1 132 ? 2.955 -30.703 -7.293 1 55.38 132 CYS A N 1
ATOM 1055 C CA . CYS A 1 132 ? 3.795 -29.734 -6.602 1 55.38 132 CYS A CA 1
ATOM 1056 C C . CYS A 1 132 ? 5.148 -30.344 -6.246 1 55.38 132 CYS A C 1
ATOM 1058 O O . CYS A 1 132 ? 5.215 -31.453 -5.715 1 55.38 132 CYS A O 1
ATOM 1060 N N . LYS A 1 133 ? 6.262 -30.203 -7.211 1 47.22 133 LYS A N 1
ATOM 1061 C CA . LYS A 1 133 ? 7.582 -30.781 -6.953 1 47.22 133 LYS A CA 1
ATOM 1062 C C . LYS A 1 133 ? 8.078 -30.406 -5.559 1 47.22 133 LYS A C 1
ATOM 1064 O O . LYS A 1 133 ? 8.156 -29.234 -5.207 1 47.22 133 LYS A O 1
ATOM 1069 N N . PHE A 1 134 ? 7.68 -31.219 -4.551 1 39 134 PHE A N 1
ATOM 1070 C CA . PHE A 1 134 ? 8.25 -31.094 -3.211 1 39 134 PHE A CA 1
ATOM 1071 C C . PHE A 1 134 ? 9.758 -31.312 -3.24 1 39 134 PHE A C 1
ATOM 1073 O O . PHE A 1 134 ? 10.266 -32.062 -4.07 1 39 134 PHE A O 1
ATOM 1080 N N . MET B 1 1 ? -12.352 20.906 12.648 1 68.19 1 MET B N 1
ATOM 1081 C CA . MET B 1 1 ? -10.992 20.391 12.523 1 68.19 1 MET B CA 1
ATOM 1082 C C . MET B 1 1 ? -10.617 19.547 13.742 1 68.19 1 MET B C 1
ATOM 1084 O O . MET B 1 1 ? -10.633 20.031 14.875 1 68.19 1 MET B O 1
ATOM 1088 N N . ASN B 1 2 ? -10.133 18.234 13.508 1 90.69 2 ASN B N 1
ATOM 1089 C CA . ASN B 1 2 ? -9.922 17.328 14.625 1 90.69 2 ASN B CA 1
ATOM 1090 C C . ASN B 1 2 ? -8.492 16.781 14.648 1 90.69 2 ASN B C 1
ATOM 1092 O O . ASN B 1 2 ? -8 16.375 15.695 1 90.69 2 ASN B O 1
ATOM 1096 N N . TYR B 1 3 ? -7.824 17.078 13.477 1 97.94 3 TYR B N 1
ATOM 1097 C CA . TYR B 1 3 ? -6.516 16.438 13.453 1 97.94 3 TYR B CA 1
ATOM 1098 C C . TYR B 1 3 ? -5.508 17.266 12.68 1 97.94 3 TYR B C 1
ATOM 1100 O O . TYR B 1 3 ? -5.867 17.969 11.734 1 97.94 3 TYR B O 1
ATOM 1108 N N . TYR B 1 4 ? -4.27 17.203 13.062 1 97.88 4 TYR B N 1
ATOM 1109 C CA . TYR B 1 4 ? -3.145 17.703 12.281 1 97.88 4 TYR B CA 1
ATOM 1110 C C . TYR B 1 4 ? -2.385 16.562 11.617 1 97.88 4 TYR B C 1
ATOM 1112 O O . TYR B 1 4 ? -2.016 15.586 12.281 1 97.88 4 TYR B O 1
ATOM 1120 N N . VAL B 1 5 ? -2.217 16.672 10.383 1 98.44 5 VAL B N 1
ATOM 1121 C CA . VAL B 1 5 ? -1.386 15.75 9.625 1 98.44 5 VAL B CA 1
ATOM 1122 C C . VAL B 1 5 ? -0.017 16.375 9.367 1 98.44 5 VAL B C 1
ATOM 1124 O O . VAL B 1 5 ? 0.086 17.391 8.688 1 98.44 5 VAL B O 1
ATOM 1127 N N . ILE B 1 6 ? 1.007 15.789 9.883 1 98.69 6 ILE B N 1
ATOM 1128 C CA . ILE B 1 6 ? 2.375 16.219 9.617 1 98.69 6 ILE B CA 1
ATOM 1129 C C . ILE B 1 6 ? 3 15.32 8.555 1 98.69 6 ILE B C 1
ATOM 1131 O O . ILE B 1 6 ? 3.088 14.102 8.727 1 98.69 6 ILE B O 1
ATOM 1135 N N .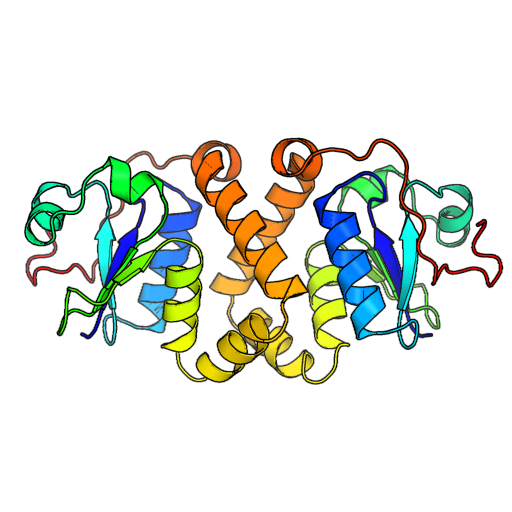 TYR B 1 7 ? 3.469 15.883 7.496 1 98.75 7 TYR B N 1
ATOM 1136 C CA . TYR B 1 7 ? 3.938 15.156 6.32 1 98.75 7 TYR B CA 1
ATOM 1137 C C . TYR B 1 7 ? 5.254 15.734 5.812 1 98.75 7 TYR B C 1
ATOM 1139 O O . TYR B 1 7 ? 5.668 16.812 6.238 1 98.75 7 TYR B O 1
ATOM 1147 N N . ASP B 1 8 ? 5.902 14.977 4.957 1 98.81 8 ASP B N 1
ATOM 1148 C CA . ASP B 1 8 ? 7.09 15.492 4.285 1 98.81 8 ASP B CA 1
ATOM 1149 C C . ASP B 1 8 ? 6.719 16.312 3.053 1 98.81 8 ASP B C 1
ATOM 1151 O O . ASP B 1 8 ? 6.387 15.75 2.006 1 98.81 8 ASP B O 1
ATOM 1155 N N . GLY B 1 9 ? 6.863 17.609 3.203 1 98.6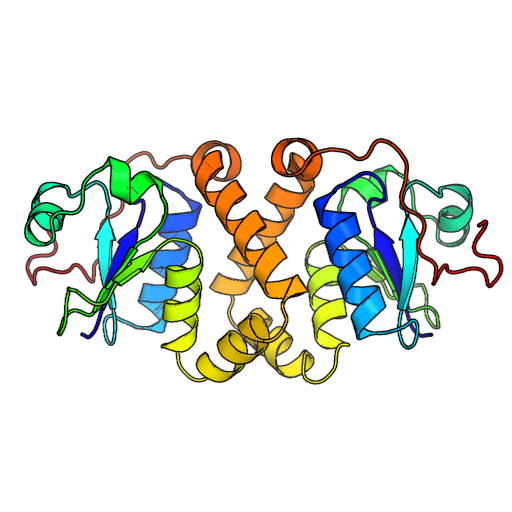2 9 GLY B N 1
ATOM 1156 C CA . GLY B 1 9 ? 6.465 18.531 2.146 1 98.62 9 GLY B CA 1
ATOM 1157 C C . GLY B 1 9 ? 7.402 18.5 0.954 1 98.62 9 GLY B C 1
ATOM 1158 O O . GLY B 1 9 ? 7.102 19.094 -0.088 1 98.62 9 GLY B O 1
ATOM 1159 N N . ASN B 1 10 ? 8.523 17.781 1.079 1 98.75 10 ASN B N 1
ATOM 1160 C CA . ASN B 1 10 ? 9.508 17.719 0.003 1 98.75 10 ASN B CA 1
ATOM 1161 C C . ASN B 1 10 ? 9.398 16.406 -0.772 1 98.75 10 ASN B C 1
ATOM 1163 O O . ASN B 1 10 ? 10.078 16.219 -1.784 1 98.75 10 ASN B O 1
ATOM 1167 N N . CYS B 1 11 ? 8.641 15.523 -0.366 1 98.5 11 CYS B N 1
ATOM 1168 C CA . CYS B 1 11 ? 8.508 14.219 -1 1 98.5 11 CYS B CA 1
ATOM 1169 C C . CYS B 1 11 ? 7.344 14.203 -1.981 1 98.5 11 CYS B C 1
ATOM 1171 O O . CYS B 1 11 ? 6.223 14.578 -1.626 1 98.5 11 CYS B O 1
ATOM 1173 N N . ASN B 1 12 ? 7.566 13.727 -3.154 1 97.94 12 ASN B N 1
ATOM 1174 C CA . ASN B 1 12 ? 6.527 13.75 -4.18 1 97.94 12 ASN B CA 1
ATOM 1175 C C . ASN B 1 12 ? 5.328 12.891 -3.789 1 97.94 12 ASN B C 1
ATOM 1177 O O . ASN B 1 12 ? 4.184 13.328 -3.906 1 97.94 12 ASN B O 1
ATOM 1181 N N . LEU B 1 13 ? 5.57 11.695 -3.324 1 97.56 13 LEU B N 1
ATOM 1182 C CA . LEU B 1 13 ? 4.465 10.82 -2.945 1 97.56 13 LEU B CA 1
ATOM 1183 C C . LEU B 1 13 ? 3.693 11.398 -1.763 1 97.56 13 LEU B C 1
ATOM 1185 O O . LEU B 1 13 ? 2.461 11.391 -1.757 1 97.56 13 LEU B O 1
ATOM 1189 N N . CYS B 1 14 ? 4.387 11.875 -0.783 1 98.38 14 CYS B N 1
ATOM 1190 C CA . CYS B 1 14 ? 3.76 12.414 0.419 1 98.38 14 CYS B CA 1
ATOM 1191 C C . CYS B 1 14 ? 2.82 13.562 0.075 1 98.38 14 CYS B C 1
ATOM 1193 O O . CYS B 1 14 ? 1.691 13.617 0.564 1 98.38 14 CYS B O 1
ATOM 1195 N N . VAL B 1 15 ? 3.328 14.43 -0.773 1 98.12 15 VAL B N 1
ATOM 1196 C CA . VAL B 1 15 ? 2.547 15.602 -1.158 1 98.12 15 VAL B CA 1
ATOM 1197 C C . VAL B 1 15 ? 1.344 15.164 -1.994 1 98.12 15 VAL B C 1
ATOM 1199 O O . VAL B 1 15 ? 0.241 15.688 -1.824 1 98.12 15 VAL B O 1
ATOM 1202 N N . THR B 1 16 ? 1.586 14.242 -2.875 1 96.81 16 THR B N 1
ATOM 1203 C CA . THR B 1 16 ? 0.484 13.727 -3.68 1 96.81 16 THR B CA 1
ATOM 1204 C C . THR B 1 16 ? -0.626 13.172 -2.789 1 96.81 16 THR B C 1
ATOM 1206 O O . THR B 1 16 ? -1.805 13.461 -3.012 1 96.81 16 THR B O 1
ATOM 1209 N N . LEU B 1 17 ? -0.295 12.422 -1.774 1 97.19 17 LEU B N 1
ATOM 1210 C CA . LEU B 1 17 ? -1.281 11.82 -0.882 1 97.19 17 LEU B CA 1
ATOM 1211 C C . LEU B 1 17 ? -1.958 12.883 -0.025 1 97.19 17 LEU B C 1
ATOM 1213 O O . LEU B 1 17 ? -3.156 12.797 0.253 1 97.19 17 LEU B O 1
ATOM 1217 N N . VAL B 1 18 ? -1.258 13.914 0.381 1 97.75 18 VAL B N 1
ATOM 1218 C CA . VAL B 1 18 ? -1.847 15.031 1.105 1 97.75 18 VAL B CA 1
ATOM 1219 C C . VAL B 1 18 ? -2.852 15.758 0.211 1 97.75 18 VAL B C 1
ATOM 1221 O O . VAL B 1 18 ? -3.959 16.078 0.646 1 97.75 18 VAL B O 1
ATOM 1224 N N . GLN B 1 19 ? -2.459 15.992 -1.036 1 97.06 19 GLN B N 1
ATOM 1225 C CA . GLN B 1 19 ? -3.357 16.672 -1.961 1 97.06 19 GLN B CA 1
ATOM 1226 C C . GLN B 1 19 ? -4.637 15.875 -2.184 1 97.06 19 GLN B C 1
ATOM 1228 O O . GLN B 1 19 ? -5.723 16.438 -2.291 1 97.06 19 GLN B O 1
ATOM 1233 N N . LEU B 1 20 ? -4.508 14.641 -2.252 1 95.12 20 LEU B N 1
ATOM 1234 C CA . LEU B 1 20 ? -5.684 13.773 -2.35 1 95.12 20 LEU B CA 1
ATOM 1235 C C . LEU B 1 20 ? -6.574 13.93 -1.121 1 95.12 20 LEU B C 1
ATOM 1237 O O . LEU B 1 20 ? -7.789 14.086 -1.248 1 95.12 20 LEU B O 1
ATOM 1241 N N . LEU B 1 21 ? -6.008 13.891 0.022 1 95.62 21 LEU B N 1
ATOM 1242 C CA . LEU B 1 21 ? -6.75 14.047 1.268 1 95.62 21 LEU B CA 1
ATOM 1243 C C . LEU B 1 21 ? -7.414 15.414 1.342 1 95.62 21 LEU B C 1
ATOM 1245 O O . LEU B 1 21 ? -8.547 15.539 1.812 1 95.62 21 LEU B O 1
ATOM 1249 N N . GLU B 1 22 ? -6.707 16.422 0.907 1 95.88 22 GLU B N 1
ATOM 1250 C CA . GLU B 1 22 ? -7.266 17.766 0.838 1 95.88 22 GLU B CA 1
ATOM 1251 C C . GLU B 1 22 ? -8.547 17.781 0.006 1 95.88 22 GLU B C 1
ATOM 1253 O O . GLU B 1 22 ? -9.539 18.391 0.406 1 95.88 22 GLU B O 1
ATOM 1258 N N . ASN B 1 23 ? -8.438 17.141 -1.111 1 93.94 23 ASN B N 1
ATOM 1259 C CA . ASN B 1 23 ? -9.57 17.141 -2.025 1 93.94 23 ASN B CA 1
ATOM 1260 C C . ASN B 1 23 ? -10.75 16.359 -1.449 1 93.94 23 ASN B C 1
ATOM 1262 O O . ASN B 1 23 ? -11.906 16.766 -1.613 1 93.94 23 ASN B O 1
ATOM 1266 N N . LEU B 1 24 ? -10.523 15.336 -0.745 1 91.31 24 LEU B N 1
ATOM 1267 C CA . LEU B 1 24 ? -11.57 14.492 -0.19 1 91.31 24 LEU B CA 1
ATOM 1268 C C . LEU B 1 24 ? -12.188 15.125 1.047 1 91.31 24 LEU B C 1
ATOM 1270 O O . LEU B 1 24 ? -13.414 15.125 1.206 1 91.31 24 LEU B O 1
ATOM 1274 N N . ASP B 1 25 ? -11.367 15.641 1.892 1 93.69 25 ASP B N 1
ATOM 1275 C CA . ASP B 1 25 ? -11.773 16.125 3.209 1 93.69 25 ASP B CA 1
ATOM 1276 C C . ASP B 1 25 ? -12.18 17.594 3.16 1 93.69 25 ASP B C 1
ATOM 1278 O O . ASP B 1 25 ? -13.047 18.031 3.918 1 93.69 25 ASP B O 1
ATOM 1282 N N . GLN B 1 26 ? -11.461 18.375 2.416 1 94.12 26 GLN B N 1
ATOM 1283 C CA . GLN B 1 26 ? -11.703 19.812 2.223 1 94.12 26 GLN B CA 1
ATOM 1284 C C . GLN B 1 26 ? -11.57 20.562 3.537 1 94.12 26 GLN B C 1
ATOM 1286 O O . GLN B 1 26 ? -12.391 21.438 3.84 1 94.12 26 GLN B O 1
ATOM 1291 N N . GLY B 1 27 ? -10.688 20.125 4.289 1 93.06 27 GLY B N 1
ATOM 1292 C CA . GLY B 1 27 ? -10.383 20.859 5.512 1 93.06 27 GLY B CA 1
ATOM 1293 C C . GLY B 1 27 ? -11.383 20.625 6.621 1 93.06 27 GLY B C 1
ATOM 1294 O O . GLY B 1 27 ? -11.375 21.312 7.637 1 93.06 27 GLY B O 1
ATOM 1295 N N . ASN B 1 28 ? -12.203 19.625 6.48 1 94.62 28 ASN B N 1
ATOM 1296 C CA . ASN B 1 28 ? -13.242 19.375 7.469 1 94.62 28 ASN B CA 1
ATOM 1297 C C . ASN B 1 28 ? -12.68 18.688 8.711 1 94.62 28 ASN B C 1
ATOM 1299 O O . ASN B 1 28 ? -12.984 19.094 9.836 1 94.62 28 ASN B O 1
ATOM 1303 N N . GLN B 1 29 ? -11.875 17.672 8.5 1 96.06 29 GLN B N 1
ATOM 1304 C CA . GLN B 1 29 ? -11.359 16.906 9.625 1 96.06 29 GLN B CA 1
ATOM 1305 C C . GLN B 1 29 ? -9.867 17.156 9.828 1 96.06 29 GLN B C 1
ATOM 1307 O O . GLN B 1 29 ? -9.344 16.984 10.93 1 96.06 29 GLN B O 1
ATOM 1312 N N . PHE B 1 30 ? -9.203 17.609 8.812 1 97.12 30 PHE B N 1
ATOM 1313 C CA . PHE B 1 30 ? -7.742 17.594 8.859 1 97.12 30 PHE B CA 1
ATOM 1314 C C . PHE B 1 30 ? -7.18 18.969 8.5 1 97.12 30 PHE B C 1
ATOM 1316 O O . PHE B 1 30 ? -7.703 19.641 7.621 1 97.12 30 PHE B O 1
ATOM 1323 N N . ARG B 1 31 ? -6.121 19.281 9.125 1 97.31 31 ARG B N 1
ATOM 1324 C CA . ARG B 1 31 ? -5.168 20.328 8.727 1 97.31 31 ARG B CA 1
ATOM 1325 C C . ARG B 1 31 ? -3.779 19.734 8.508 1 97.31 31 ARG B C 1
ATOM 1327 O O . ARG B 1 31 ? -3.434 18.703 9.102 1 97.31 31 ARG B O 1
ATOM 1334 N N . TYR B 1 32 ? -3.006 20.438 7.73 1 97.94 32 TYR B N 1
ATOM 1335 C CA . TYR B 1 32 ? -1.767 19.828 7.258 1 97.94 32 TYR B CA 1
ATOM 1336 C C . TYR B 1 32 ? -0.569 20.719 7.578 1 97.94 32 TYR B C 1
ATOM 1338 O O . TYR B 1 32 ? -0.605 21.922 7.344 1 97.94 32 TYR B O 1
ATOM 1346 N N . ILE B 1 33 ? 0.469 20.109 8.055 1 97.81 33 ILE B N 1
ATOM 1347 C CA . ILE B 1 33 ? 1.69 20.812 8.422 1 97.81 33 ILE B CA 1
ATOM 1348 C C . ILE B 1 33 ? 2.902 20.094 7.84 1 97.81 33 ILE B C 1
ATOM 1350 O O . ILE B 1 33 ? 3.191 18.953 8.211 1 97.81 33 ILE B O 1
ATOM 1354 N N . PRO B 1 34 ? 3.67 20.719 6.957 1 98.44 34 PRO B N 1
ATOM 1355 C CA . PRO B 1 34 ? 4.902 20.062 6.516 1 98.44 34 PRO B CA 1
ATOM 1356 C C . PRO B 1 34 ? 5.926 19.922 7.637 1 98.44 34 PRO B C 1
ATOM 1358 O O . PRO B 1 34 ? 6.07 20.812 8.469 1 98.44 34 PRO B O 1
ATOM 1361 N N . MET B 1 35 ? 6.594 18.766 7.613 1 98.44 35 MET B N 1
ATOM 1362 C CA . MET B 1 35 ? 7.574 18.5 8.656 1 98.44 35 MET B CA 1
ATOM 1363 C C . MET B 1 35 ? 8.703 19.531 8.625 1 98.44 35 MET B C 1
ATOM 1365 O O . MET B 1 35 ? 9.438 19.688 9.602 1 98.44 35 MET B O 1
ATOM 1369 N N . GLN B 1 36 ? 8.852 20.219 7.625 1 98.25 36 GLN B N 1
ATOM 1370 C CA . GLN B 1 36 ? 9.852 21.266 7.449 1 98.25 36 GLN B CA 1
ATOM 1371 C C . GLN B 1 36 ? 9.492 22.516 8.25 1 98.25 36 GLN B C 1
ATOM 1373 O O . GLN B 1 36 ? 10.32 23.406 8.422 1 98.25 36 GLN B O 1
ATOM 1378 N N . ASP B 1 37 ? 8.266 22.672 8.664 1 97 37 ASP B N 1
ATOM 1379 C CA . ASP B 1 37 ? 7.855 23.781 9.531 1 97 37 ASP B CA 1
ATOM 1380 C C . ASP B 1 37 ? 8.188 23.484 10.992 1 97 37 ASP B C 1
ATOM 1382 O O . ASP B 1 37 ? 7.289 23.312 11.82 1 97 37 ASP B O 1
ATOM 1386 N N . GLN B 1 38 ? 9.414 23.594 11.273 1 96.69 38 GLN B N 1
ATOM 1387 C CA . GLN B 1 38 ? 9.906 23.25 12.602 1 96.69 38 GLN B CA 1
ATOM 1388 C C . GLN B 1 38 ? 9.328 24.172 13.664 1 96.69 38 GLN B C 1
ATOM 1390 O O . GLN B 1 38 ? 9.055 23.75 14.789 1 96.69 38 GLN B O 1
ATOM 1395 N N . GLN B 1 39 ? 9.172 25.391 13.305 1 95.31 39 GLN B N 1
ATOM 1396 C CA . GLN B 1 39 ? 8.648 26.375 14.25 1 95.31 39 GLN B CA 1
ATOM 1397 C C . GLN B 1 39 ? 7.27 25.969 14.758 1 95.31 39 GLN B C 1
ATOM 1399 O O . GLN B 1 39 ? 7.02 25.984 15.969 1 95.31 39 GLN B O 1
ATOM 1404 N N . THR B 1 40 ? 6.395 25.562 13.875 1 95.25 40 THR B N 1
ATOM 1405 C CA . THR B 1 40 ? 5.051 25.141 14.25 1 95.25 40 THR B CA 1
ATOM 1406 C C . THR B 1 40 ? 5.09 23.844 15.062 1 95.25 40 THR B C 1
ATOM 1408 O O . THR B 1 40 ? 4.348 23.688 16.031 1 95.25 40 THR B O 1
ATOM 1411 N N . LEU B 1 41 ? 5.961 22.969 14.766 1 97.19 41 LEU B N 1
ATOM 1412 C CA . LEU B 1 41 ? 5.988 21.641 15.375 1 97.19 41 LEU B CA 1
ATOM 1413 C C . LEU B 1 41 ? 6.516 21.703 16.797 1 97.19 41 LEU B C 1
ATOM 1415 O O . LEU B 1 41 ? 6.207 20.844 17.625 1 97.19 41 LEU B O 1
ATOM 1419 N N . GLN B 1 42 ? 7.199 22.734 17.078 1 96.44 42 GLN B N 1
ATOM 1420 C CA . GLN B 1 42 ? 7.824 22.891 18.391 1 96.44 42 GLN B CA 1
ATOM 1421 C C . GLN B 1 42 ? 6.781 22.922 19.5 1 96.44 42 GLN B C 1
ATOM 1423 O O . GLN B 1 42 ? 7.035 22.453 20.625 1 96.44 42 GLN B O 1
ATOM 1428 N N . GLN B 1 43 ? 5.629 23.438 19.25 1 95.06 43 GLN B N 1
ATOM 1429 C CA . GLN B 1 43 ? 4.598 23.562 20.266 1 95.06 43 GLN B CA 1
ATOM 1430 C C . GLN B 1 43 ? 4.188 22.188 20.812 1 95.06 43 GLN B C 1
ATOM 1432 O O . GLN B 1 43 ? 3.674 22.078 21.922 1 95.06 43 GLN B O 1
ATOM 1437 N N . TRP B 1 44 ? 4.445 21.156 20.047 1 97.06 44 TRP B N 1
ATOM 1438 C CA . TRP B 1 44 ? 4.094 19.797 20.484 1 97.06 44 TRP B CA 1
ATOM 1439 C C . TRP B 1 44 ? 5.344 19 20.844 1 97.06 44 TRP B C 1
ATOM 1441 O O . TRP B 1 44 ? 5.27 17.797 21.094 1 97.06 44 TRP B O 1
ATOM 1451 N N . GLY B 1 45 ? 6.539 19.609 20.734 1 97.69 45 GLY B N 1
ATOM 1452 C CA . GLY B 1 45 ? 7.785 18.938 21.062 1 97.69 45 GLY B CA 1
ATOM 1453 C C . GLY B 1 45 ? 8.219 17.953 19.984 1 97.69 45 GLY B C 1
ATOM 1454 O O . GLY B 1 45 ? 8.93 16.984 20.281 1 97.69 45 GLY B O 1
ATOM 1455 N N . ILE B 1 46 ? 7.777 18.125 18.812 1 98.12 46 ILE B N 1
ATOM 1456 C CA . ILE B 1 46 ? 8.141 17.25 17.703 1 98.12 46 ILE B CA 1
ATOM 1457 C C . ILE B 1 46 ? 9.43 17.734 17.047 1 98.12 46 ILE B C 1
ATOM 1459 O O . ILE B 1 46 ? 9.508 18.875 16.594 1 98.12 46 ILE B O 1
ATOM 1463 N N . THR B 1 47 ? 10.406 16.828 16.938 1 98.38 47 THR B N 1
ATOM 1464 C CA . THR B 1 47 ? 11.711 17.172 16.391 1 98.38 47 THR B CA 1
ATOM 1465 C C . THR B 1 47 ? 11.852 16.656 14.953 1 98.38 47 THR B C 1
ATOM 1467 O O . THR B 1 47 ? 11.062 15.82 14.508 1 98.38 47 THR B O 1
ATOM 1470 N N . PRO B 1 48 ? 12.867 17.156 14.242 1 97.94 48 PRO B N 1
ATOM 1471 C CA . PRO B 1 48 ? 13.148 16.609 12.914 1 97.94 48 PRO B CA 1
ATOM 1472 C C . PRO B 1 48 ? 13.414 15.102 12.938 1 97.94 48 PRO B C 1
ATOM 1474 O O . PRO B 1 48 ? 13.016 14.383 12.016 1 97.94 48 PRO B O 1
ATOM 1477 N N . GLN B 1 49 ? 14.039 14.68 13.992 1 97.94 49 GLN B N 1
ATOM 1478 C CA . GLN B 1 49 ? 14.305 13.25 14.125 1 97.94 49 GLN B CA 1
ATOM 1479 C C . GLN B 1 49 ? 13 12.461 14.273 1 97.94 49 GLN B C 1
ATOM 1481 O O . GLN B 1 49 ? 12.867 11.375 13.711 1 97.94 49 GLN B O 1
ATOM 1486 N N . ASP B 1 50 ? 12.086 13.031 15.047 1 98.31 50 ASP B N 1
ATOM 1487 C CA . ASP B 1 50 ? 10.773 12.406 15.141 1 98.31 50 ASP B CA 1
ATOM 1488 C C . ASP B 1 50 ? 10.125 12.266 13.766 1 98.31 50 ASP B C 1
ATOM 1490 O O . ASP B 1 50 ? 9.539 11.227 13.453 1 98.31 50 ASP B O 1
ATOM 1494 N N . CYS B 1 51 ? 10.25 13.258 12.953 1 98.56 51 CYS B N 1
ATOM 1495 C CA . CYS B 1 51 ? 9.594 13.312 11.656 1 98.56 51 CYS B CA 1
ATOM 1496 C C . CYS B 1 51 ? 10.164 12.258 10.711 1 98.56 51 CYS B C 1
ATOM 1498 O O . CYS B 1 51 ? 9.477 11.789 9.805 1 98.56 51 CYS B O 1
ATOM 1500 N N . GLU B 1 52 ? 11.406 11.844 10.938 1 97.5 52 GLU B N 1
ATOM 1501 C CA . GLU B 1 52 ? 12.039 10.852 10.078 1 97.5 52 GLU B CA 1
ATOM 1502 C C . GLU B 1 52 ? 11.445 9.461 10.297 1 97.5 52 GLU B C 1
ATOM 1504 O O . GLU B 1 52 ? 11.648 8.555 9.484 1 97.5 52 GLU B O 1
ATOM 1509 N N . LEU B 1 53 ? 10.742 9.367 11.406 1 98 53 LEU B N 1
ATOM 1510 C CA . LEU B 1 53 ? 10.156 8.07 11.727 1 98 53 LEU B CA 1
ATOM 1511 C C . LEU B 1 53 ? 8.812 7.898 11.039 1 98 53 LEU B C 1
ATOM 1513 O O . LEU B 1 53 ? 8.125 6.898 11.25 1 98 53 LEU B O 1
ATOM 1517 N N . GLY B 1 54 ? 8.414 8.812 10.211 1 98.44 54 GLY B N 1
ATOM 1518 C CA . GLY B 1 54 ? 7.199 8.719 9.414 1 98.44 54 GLY B CA 1
ATOM 1519 C C . GLY B 1 54 ? 6.191 9.812 9.719 1 98.44 54 GLY B C 1
ATOM 1520 O O . GLY B 1 54 ? 6.426 10.648 10.586 1 98.44 54 GLY B O 1
ATOM 1521 N N . MET B 1 55 ? 5.129 9.82 8.945 1 98.81 55 MET B N 1
ATOM 1522 C CA . MET B 1 55 ? 4.086 10.828 9.133 1 98.81 55 MET B CA 1
ATOM 1523 C C . MET B 1 55 ? 3.523 10.766 10.547 1 98.81 55 MET B C 1
ATOM 1525 O O . MET B 1 55 ? 3.564 9.719 11.195 1 98.81 55 MET B O 1
ATOM 1529 N N . ILE B 1 56 ? 3.064 11.891 11 1 98.88 56 ILE B N 1
ATOM 1530 C CA . ILE B 1 56 ? 2.477 11.984 12.328 1 98.88 56 ILE B CA 1
ATOM 1531 C C . ILE B 1 56 ? 1.062 12.547 12.234 1 98.88 56 ILE B C 1
ATOM 1533 O O . ILE B 1 56 ? 0.816 13.492 11.484 1 98.88 56 ILE B O 1
ATOM 1537 N N . LEU B 1 57 ? 0.14 11.922 12.93 1 98.81 57 LEU B N 1
ATOM 1538 C CA . LEU B 1 57 ? -1.219 12.422 13.117 1 98.81 57 LEU B CA 1
ATOM 1539 C C . LEU B 1 57 ? -1.456 12.828 14.57 1 98.81 57 LEU B C 1
ATOM 1541 O O . LEU B 1 57 ? -1.166 12.055 15.492 1 98.81 57 LEU B O 1
ATOM 1545 N N . ILE B 1 58 ? -1.929 14.062 14.75 1 98.5 58 ILE B N 1
ATOM 1546 C CA . ILE B 1 58 ? -2.184 14.57 16.094 1 98.5 58 ILE B CA 1
ATOM 1547 C C . ILE B 1 58 ? -3.674 14.867 16.266 1 98.5 58 ILE B C 1
ATOM 1549 O O . ILE B 1 58 ? -4.289 15.492 15.398 1 98.5 58 ILE B O 1
ATOM 1553 N N . ASN B 1 59 ? -4.254 14.398 17.422 1 98 59 ASN B N 1
ATOM 1554 C CA . ASN B 1 59 ? -5.574 14.875 17.812 1 98 59 ASN B CA 1
ATOM 1555 C C . ASN B 1 59 ? -5.527 16.328 18.281 1 98 59 ASN B C 1
ATOM 1557 O O . ASN B 1 59 ? -4.941 16.625 19.328 1 98 59 ASN B O 1
ATOM 1561 N N . ALA B 1 60 ? -6.145 17.156 17.562 1 95.62 60 ALA B N 1
ATOM 1562 C CA . ALA B 1 60 ? -6.043 18.578 17.828 1 95.62 60 ALA B CA 1
ATOM 1563 C C . ALA B 1 60 ? -6.617 18.922 19.203 1 95.62 60 ALA B C 1
ATOM 1565 O O . ALA B 1 60 ? -6.148 19.844 19.859 1 95.62 60 ALA B O 1
ATOM 1566 N N . ASN B 1 61 ? -7.613 18.203 19.656 1 95.06 61 ASN B N 1
ATOM 1567 C CA . ASN B 1 61 ? -8.297 18.469 20.906 1 95.06 61 ASN B CA 1
ATOM 1568 C C . ASN B 1 61 ? -7.602 17.766 22.078 1 95.06 61 ASN B C 1
ATOM 1570 O O . ASN B 1 61 ? -7.863 18.094 23.234 1 95.06 61 ASN B O 1
ATOM 1574 N N . ALA B 1 62 ? -6.781 16.812 21.859 1 96.81 62 ALA B N 1
ATOM 1575 C CA . ALA B 1 62 ? -5.996 16.078 22.844 1 96.81 62 ALA B CA 1
ATOM 1576 C C . ALA B 1 62 ? -4.613 15.734 22.297 1 96.81 62 ALA B C 1
ATOM 1578 O O . ALA B 1 62 ? -4.32 14.57 22.016 1 96.81 62 ALA B O 1
ATOM 1579 N N . PRO B 1 63 ? -3.76 16.656 22.203 1 95.69 63 PRO B N 1
ATOM 1580 C CA . PRO B 1 63 ? -2.514 16.531 21.438 1 95.69 63 PRO B CA 1
ATOM 1581 C C . PRO B 1 63 ? -1.619 15.406 21.938 1 95.69 63 PRO B C 1
ATOM 1583 O O . PRO B 1 63 ? -0.682 15 21.25 1 95.69 63 PRO B O 1
ATOM 1586 N N . GLU B 1 64 ? -1.842 14.938 23.094 1 95.75 64 GLU B N 1
ATOM 1587 C CA . GLU B 1 64 ? -1.089 13.789 23.594 1 95.75 64 GLU B CA 1
ATOM 1588 C C . GLU B 1 64 ? -1.466 12.516 22.844 1 95.75 64 GLU B C 1
ATOM 1590 O O . GLU B 1 64 ? -0.728 11.531 22.875 1 95.75 64 GLU B O 1
ATOM 1595 N N . GLN B 1 65 ? -2.621 12.555 22.297 1 97.81 65 GLN B N 1
ATOM 1596 C CA . GLN B 1 65 ? -3.039 11.453 21.438 1 97.81 65 GLN B CA 1
ATOM 1597 C C . GLN B 1 65 ? -2.498 11.625 20.016 1 97.81 65 GLN B C 1
ATOM 1599 O O . GLN B 1 65 ? -2.959 12.492 19.281 1 97.81 65 GLN B O 1
ATOM 1604 N N . ARG B 1 66 ? -1.508 10.789 19.656 1 98.06 66 ARG B N 1
ATOM 1605 C CA . ARG B 1 66 ? -0.811 10.883 18.375 1 98.06 66 ARG B CA 1
ATOM 1606 C C . ARG B 1 66 ? -0.569 9.5 17.781 1 98.06 66 ARG B C 1
ATOM 1608 O O . ARG B 1 66 ? -0.511 8.508 18.516 1 98.06 66 ARG B O 1
ATOM 1615 N N . TRP B 1 67 ? -0.504 9.398 16.547 1 98.69 67 TRP B N 1
ATOM 1616 C CA . TRP B 1 67 ? -0.116 8.227 15.766 1 98.69 67 TRP B CA 1
ATOM 1617 C C . TRP B 1 67 ? 1.056 8.539 14.844 1 98.69 67 TRP B C 1
ATOM 1619 O O . TRP B 1 67 ? 1.236 9.688 14.43 1 98.69 67 TRP B O 1
ATOM 1629 N N . GLN B 1 68 ? 1.812 7.543 14.523 1 98.81 68 GLN B N 1
ATOM 1630 C CA . GLN B 1 68 ? 3 7.75 13.703 1 98.81 68 GLN B CA 1
ATOM 1631 C C . GLN B 1 68 ? 3.184 6.613 12.703 1 98.81 68 GLN B C 1
ATOM 1633 O O . GLN B 1 68 ? 2.855 5.461 13 1 98.81 68 GLN B O 1
ATOM 1638 N N . GLY B 1 69 ? 3.785 6.98 11.57 1 98.56 69 GLY B N 1
ATOM 1639 C CA . GLY B 1 69 ? 4.098 5.98 10.562 1 98.56 69 GLY B CA 1
ATOM 1640 C C . GLY B 1 69 ? 2.865 5.32 9.969 1 98.56 69 GLY B C 1
ATOM 1641 O O . GLY B 1 69 ? 1.897 6 9.625 1 98.56 69 GLY B O 1
ATOM 1642 N N . SER B 1 70 ? 2.92 3.992 9.875 1 98.38 70 SER B N 1
ATOM 1643 C CA . SER B 1 70 ? 1.795 3.252 9.312 1 98.38 70 SER B CA 1
ATOM 1644 C C . SER B 1 70 ? 0.559 3.367 10.203 1 98.38 70 SER B C 1
ATOM 1646 O O . SER B 1 70 ? -0.569 3.377 9.703 1 98.38 70 SER B O 1
ATOM 1648 N N . ALA B 1 71 ? 0.764 3.537 11.508 1 98.38 71 ALA B N 1
ATOM 1649 C CA . ALA B 1 71 ? -0.368 3.727 12.414 1 98.38 71 ALA B CA 1
ATOM 1650 C C . ALA B 1 71 ? -1.109 5.023 12.094 1 98.38 71 ALA B C 1
ATOM 1652 O O . ALA B 1 71 ? -2.34 5.074 12.172 1 98.38 71 ALA B O 1
ATOM 1653 N N . ALA B 1 72 ? -0.324 6.066 11.773 1 98.81 72 ALA B N 1
ATOM 1654 C CA . ALA B 1 72 ? -0.948 7.328 11.383 1 98.81 72 ALA B CA 1
ATOM 1655 C C . ALA B 1 72 ? -1.731 7.176 10.086 1 98.81 72 ALA B C 1
ATOM 1657 O O . ALA B 1 72 ? -2.865 7.648 9.977 1 98.81 72 ALA B O 1
ATOM 1658 N N . ALA B 1 73 ? -1.146 6.512 9.094 1 98.19 73 ALA B N 1
ATOM 1659 C CA . ALA B 1 73 ? -1.825 6.27 7.824 1 98.19 73 ALA B CA 1
ATOM 1660 C C . ALA B 1 73 ? -3.127 5.504 8.039 1 98.19 73 ALA B C 1
ATOM 1662 O O . ALA B 1 73 ? -4.164 5.859 7.465 1 98.19 73 ALA B O 1
ATOM 1663 N N . GLU B 1 74 ? -3.09 4.52 8.859 1 97.5 74 GLU B N 1
ATOM 1664 C CA . GLU B 1 74 ? -4.273 3.725 9.164 1 97.5 74 GLU B CA 1
ATOM 1665 C C . GLU B 1 74 ? -5.344 4.57 9.859 1 97.5 74 GLU B C 1
ATOM 1667 O O . GLU B 1 74 ? -6.523 4.484 9.516 1 97.5 74 GLU B O 1
ATOM 1672 N N . GLU B 1 75 ? -4.926 5.324 10.836 1 98.06 75 GLU B N 1
ATOM 1673 C CA . GLU B 1 75 ? -5.891 6.148 11.562 1 98.06 75 GLU B CA 1
ATOM 1674 C C . GLU B 1 75 ? -6.57 7.145 10.625 1 98.06 75 GLU B C 1
ATOM 1676 O O . GLU B 1 75 ? -7.785 7.348 10.703 1 98.06 75 GLU B O 1
ATOM 1681 N N . ILE B 1 76 ? -5.805 7.766 9.766 1 97.94 76 ILE B N 1
ATOM 1682 C CA . ILE B 1 76 ? -6.367 8.672 8.766 1 97.94 76 ILE B CA 1
ATOM 1683 C C . ILE B 1 76 ? -7.41 7.93 7.93 1 97.94 76 ILE B C 1
ATOM 1685 O O . ILE B 1 76 ? -8.523 8.43 7.734 1 97.94 76 ILE B O 1
ATOM 1689 N N . GLY B 1 77 ? -7.047 6.75 7.449 1 95 77 GLY B N 1
ATOM 1690 C CA . GLY B 1 77 ? -8 5.945 6.699 1 95 77 GLY B CA 1
ATOM 1691 C C . GLY B 1 77 ? -9.273 5.66 7.473 1 95 77 GLY B C 1
ATOM 1692 O O . GLY B 1 77 ? -10.367 5.652 6.895 1 95 77 GLY B O 1
ATOM 1693 N N . GLY B 1 78 ? -9.18 5.414 8.703 1 95.44 78 GLY B N 1
ATOM 1694 C CA . GLY B 1 78 ? -10.32 5.102 9.547 1 95.44 78 GLY B CA 1
ATOM 1695 C C . GLY B 1 78 ? -11.234 6.293 9.781 1 95.44 78 GLY B C 1
ATOM 1696 O O . GLY B 1 78 ? -12.422 6.125 10.062 1 95.44 78 GLY B O 1
ATOM 1697 N N . ILE B 1 79 ? -10.711 7.445 9.75 1 95.69 79 ILE B N 1
ATOM 1698 C CA . ILE B 1 79 ? -11.453 8.672 10.008 1 95.69 79 ILE B CA 1
ATOM 1699 C C . ILE B 1 79 ? -12.281 9.039 8.773 1 95.69 79 ILE B C 1
ATOM 1701 O O . ILE B 1 79 ? -13.312 9.703 8.891 1 95.69 79 ILE B O 1
ATOM 1705 N N . LEU B 1 80 ? -11.82 8.641 7.555 1 91.69 80 LEU B N 1
ATOM 1706 C CA . LEU B 1 80 ? -12.531 8.938 6.316 1 91.6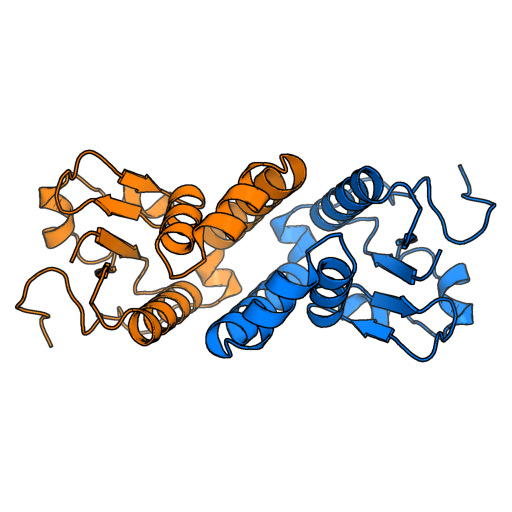9 80 LEU B CA 1
ATOM 1707 C C . LEU B 1 80 ? -13.859 8.188 6.262 1 91.69 80 LEU B C 1
ATOM 1709 O O . LEU B 1 80 ? -14.031 7.168 6.93 1 91.69 80 LEU B O 1
ATOM 1713 N N . PRO B 1 81 ? -14.82 8.742 5.535 1 85.88 81 PRO B N 1
ATOM 1714 C CA . PRO B 1 81 ? -16.125 8.086 5.461 1 85.88 81 PRO B CA 1
ATOM 1715 C C . PRO B 1 81 ? -16.031 6.613 5.07 1 85.88 81 PRO B C 1
ATOM 1717 O O . PRO B 1 81 ? -15.367 6.281 4.078 1 85.88 81 PRO B O 1
ATOM 1720 N N . PHE B 1 82 ? -16.609 5.734 5.875 1 82.31 82 PHE B N 1
ATOM 1721 C CA . PHE B 1 82 ? -16.703 4.293 5.68 1 82.31 82 PHE B CA 1
ATOM 1722 C C . PHE B 1 82 ? -15.328 3.648 5.75 1 82.31 82 PHE B C 1
ATOM 1724 O O . PHE B 1 82 ? -15.172 2.471 5.426 1 82.31 82 PHE B O 1
ATOM 1731 N N . GLY B 1 83 ? -14.352 4.379 6.188 1 90.25 83 GLY B N 1
ATOM 1732 C CA . GLY B 1 83 ? -12.984 3.873 6.191 1 90.25 83 GLY B CA 1
ATOM 1733 C C . GLY B 1 83 ? -12.688 2.969 7.375 1 90.25 83 GLY B C 1
ATOM 1734 O O . GLY B 1 83 ? -11.82 2.102 7.297 1 90.25 83 GLY B O 1
ATOM 1735 N N . SER B 1 84 ? -13.484 3.125 8.391 1 91.75 84 SER B N 1
ATOM 1736 C CA . SER B 1 84 ? -13.188 2.383 9.617 1 91.75 84 SER B CA 1
ATOM 1737 C C . SER B 1 84 ? -13.352 0.881 9.406 1 91.75 84 SER B C 1
ATOM 1739 O O . SER B 1 84 ? -12.586 0.084 9.945 1 91.75 84 SER B O 1
ATOM 1741 N N . ILE B 1 85 ? -14.289 0.467 8.633 1 88.25 85 ILE B N 1
ATOM 1742 C CA . ILE B 1 85 ? -14.531 -0.948 8.367 1 88.25 85 ILE B CA 1
ATOM 1743 C C . ILE B 1 85 ? -13.328 -1.548 7.641 1 88.25 85 ILE B C 1
ATOM 1745 O O . ILE B 1 85 ? -12.875 -2.646 7.977 1 88.25 85 ILE B O 1
ATOM 1749 N N . PHE B 1 86 ? -12.75 -0.811 6.734 1 87.81 86 PHE B N 1
ATOM 1750 C CA . PHE B 1 86 ? -11.609 -1.275 5.953 1 87.81 86 PHE B CA 1
ATOM 1751 C C . PHE B 1 86 ? -10.359 -1.348 6.816 1 87.81 86 PHE B C 1
ATOM 1753 O O . PHE B 1 86 ? -9.609 -2.33 6.754 1 87.81 86 PHE B O 1
ATOM 1760 N N . VAL B 1 87 ? -10.195 -0.339 7.57 1 94 87 VAL B N 1
ATOM 1761 C CA . VAL B 1 87 ? -8.992 -0.281 8.398 1 94 87 VAL B CA 1
ATOM 1762 C C . VAL B 1 87 ? -9.055 -1.358 9.477 1 94 87 VAL B C 1
ATOM 1764 O O . VAL B 1 87 ? -8.055 -2.012 9.773 1 94 87 VAL B O 1
ATOM 1767 N N . ASP B 1 88 ? -10.289 -1.573 10.047 1 93.12 88 ASP B N 1
ATOM 1768 C CA . ASP B 1 88 ? -10.453 -2.609 11.062 1 93.12 88 ASP B CA 1
ATOM 1769 C C . ASP B 1 88 ? -10.172 -3.994 10.484 1 93.12 88 ASP B C 1
ATOM 1771 O O . ASP B 1 88 ? -9.531 -4.828 11.125 1 93.12 88 ASP B O 1
ATOM 1775 N N . ALA B 1 89 ? -10.664 -4.246 9.352 1 88.31 89 ALA B N 1
ATOM 1776 C CA . ALA B 1 89 ? -10.398 -5.516 8.68 1 88.31 89 ALA B CA 1
ATOM 1777 C C . ALA B 1 89 ? -8.906 -5.699 8.422 1 88.31 89 ALA B C 1
ATOM 1779 O O . ALA B 1 89 ? -8.352 -6.773 8.664 1 88.31 89 ALA B O 1
ATOM 1780 N N . TYR B 1 90 ? -8.273 -4.73 7.926 1 91.44 90 TYR B N 1
ATOM 1781 C CA . TYR B 1 90 ? -6.832 -4.734 7.684 1 91.44 90 TYR B CA 1
ATOM 1782 C C . TYR B 1 90 ? -6.07 -5.059 8.961 1 91.44 90 TYR B C 1
ATOM 1784 O O . TYR B 1 90 ? -5.188 -5.922 8.961 1 91.44 90 TYR B O 1
ATOM 1792 N N . ARG B 1 91 ? -6.422 -4.43 10.023 1 94.25 91 ARG B N 1
ATOM 1793 C CA . ARG B 1 91 ? -5.73 -4.602 11.297 1 94.25 91 ARG B CA 1
ATOM 1794 C C . ARG B 1 91 ? -5.969 -5.996 11.867 1 94.25 91 ARG B C 1
ATOM 1796 O O . ARG B 1 91 ? -5.133 -6.52 12.609 1 94.25 91 ARG B O 1
ATOM 1803 N N . ALA B 1 92 ? -7.059 -6.586 11.539 1 90.75 92 ALA B N 1
ATOM 1804 C CA . ALA B 1 92 ? -7.445 -7.883 12.078 1 90.75 92 ALA B CA 1
ATOM 1805 C C . ALA B 1 92 ? -6.715 -9.016 11.367 1 90.75 92 ALA B C 1
ATOM 1807 O O . ALA B 1 92 ? -6.688 -10.148 11.844 1 90.75 92 ALA B O 1
ATOM 1808 N N . LEU B 1 93 ? -6.164 -8.734 10.273 1 87.44 93 LEU B N 1
ATOM 1809 C CA . LEU B 1 93 ? -5.41 -9.734 9.523 1 87.44 93 LEU B CA 1
ATOM 1810 C C . LEU B 1 93 ? -3.912 -9.578 9.75 1 87.44 93 LEU B C 1
ATOM 1812 O O . LEU B 1 93 ? -3.242 -8.836 9.023 1 87.44 93 LEU B O 1
ATOM 1816 N N . PRO B 1 94 ? -3.408 -10.305 10.664 1 84.12 94 PRO B N 1
ATOM 1817 C CA . PRO B 1 94 ? -2.031 -10.07 11.109 1 84.12 94 PRO B CA 1
ATOM 1818 C C . PRO B 1 94 ? -1.021 -10.141 9.961 1 84.12 94 PRO B C 1
ATOM 1820 O O . PRO B 1 94 ? -0.098 -9.328 9.898 1 84.12 94 PRO B O 1
ATOM 1823 N N . GLY B 1 95 ? -1.107 -11.047 9.133 1 88.5 95 GLY B N 1
ATOM 1824 C CA . GLY B 1 95 ? -0.198 -11.117 8 1 88.5 95 GLY B CA 1
ATOM 1825 C C . GLY B 1 95 ? -0.261 -9.891 7.109 1 88.5 95 GLY B C 1
ATOM 1826 O O . GLY B 1 95 ? 0.773 -9.367 6.691 1 88.5 95 GLY B O 1
ATOM 1827 N N . VAL B 1 96 ? -1.42 -9.438 6.949 1 89.94 96 VAL B N 1
ATOM 1828 C CA . VAL B 1 96 ? -1.614 -8.281 6.082 1 89.94 96 VAL B CA 1
ATOM 1829 C C . VAL B 1 96 ? -1.094 -7.023 6.773 1 89.94 96 VAL B C 1
ATOM 1831 O O . VAL B 1 96 ? -0.384 -6.223 6.16 1 89.94 96 VAL B O 1
ATOM 1834 N N . LYS B 1 97 ? -1.411 -6.859 7.98 1 94.94 97 LYS B N 1
ATOM 1835 C CA . LYS B 1 97 ? -0.929 -5.719 8.758 1 94.94 97 LYS B CA 1
ATOM 1836 C C . LYS B 1 97 ? 0.596 -5.691 8.805 1 94.94 97 LYS B C 1
ATOM 1838 O O . LYS B 1 97 ? 1.21 -4.637 8.617 1 94.94 97 LYS B O 1
ATOM 1843 N N . TRP B 1 98 ? 1.212 -6.77 9.047 1 93.81 98 TRP B N 1
ATOM 1844 C CA . TRP B 1 98 ? 2.666 -6.879 9.086 1 93.81 98 TRP B CA 1
ATOM 1845 C C . TRP B 1 98 ? 3.277 -6.449 7.754 1 93.81 98 TRP B C 1
ATOM 1847 O O . TRP B 1 98 ? 4.223 -5.66 7.723 1 93.81 98 TRP B O 1
ATOM 1857 N N . ALA B 1 99 ? 2.762 -6.98 6.645 1 92.94 99 ALA B N 1
ATOM 1858 C CA . ALA B 1 99 ? 3.252 -6.617 5.316 1 92.94 99 ALA B CA 1
ATOM 1859 C C . ALA B 1 99 ? 3.096 -5.121 5.066 1 92.94 99 ALA B C 1
ATOM 1861 O O . ALA B 1 99 ? 4.012 -4.473 4.551 1 92.94 99 ALA B O 1
ATOM 1862 N N . GLY B 1 100 ? 1.901 -4.625 5.41 1 96.25 100 GLY B N 1
ATOM 1863 C CA . GLY B 1 100 ? 1.656 -3.201 5.246 1 96.25 100 GLY B CA 1
ATOM 1864 C C . GLY B 1 100 ? 2.637 -2.336 6.016 1 96.25 100 GLY B C 1
ATOM 1865 O O . GLY B 1 100 ? 3.115 -1.324 5.5 1 96.25 100 GLY B O 1
ATOM 1866 N N . ASP B 1 101 ? 2.979 -2.721 7.238 1 97.31 101 ASP B N 1
ATOM 1867 C CA . ASP B 1 101 ? 3.939 -1.98 8.055 1 97.31 101 ASP B CA 1
ATOM 1868 C C . ASP B 1 101 ? 5.328 -2.008 7.418 1 97.31 101 ASP B C 1
ATOM 1870 O O . ASP B 1 101 ? 6.027 -0.992 7.398 1 97.31 101 ASP B O 1
ATOM 1874 N N . ARG B 1 102 ? 5.703 -3.076 6.938 1 95.5 102 ARG B N 1
ATOM 1875 C CA . ARG B 1 102 ? 7.02 -3.211 6.316 1 95.5 102 ARG B CA 1
ATOM 1876 C C . ARG B 1 102 ? 7.102 -2.395 5.031 1 95.5 102 ARG B C 1
ATOM 1878 O O . ARG B 1 102 ? 8.109 -1.728 4.777 1 95.5 102 ARG B O 1
ATOM 1885 N N . ILE B 1 103 ? 6.066 -2.531 4.215 1 97.25 103 ILE B N 1
ATOM 1886 C CA . ILE B 1 103 ? 6.004 -1.741 2.992 1 97.25 103 ILE B CA 1
ATOM 1887 C C . ILE B 1 103 ? 6.094 -0.255 3.332 1 97.25 103 ILE B C 1
ATOM 1889 O O . ILE B 1 103 ? 6.855 0.487 2.705 1 97.25 103 ILE B O 1
ATOM 1893 N N . TYR B 1 104 ? 5.359 0.162 4.324 1 98.06 104 TYR B N 1
ATOM 1894 C CA . TYR B 1 104 ? 5.402 1.557 4.75 1 98.06 104 TYR B CA 1
ATOM 1895 C C . TYR B 1 104 ? 6.82 1.972 5.117 1 98.06 104 TYR B C 1
ATOM 1897 O O . TYR B 1 104 ? 7.301 3.023 4.688 1 98.06 104 TYR B O 1
ATOM 1905 N N . GLU B 1 105 ? 7.465 1.187 5.902 1 98.12 105 GLU B N 1
ATOM 1906 C CA . GLU B 1 105 ? 8.812 1.515 6.363 1 98.12 105 GLU B CA 1
ATOM 1907 C C . GLU B 1 105 ? 9.773 1.658 5.191 1 98.12 105 GLU B C 1
ATOM 1909 O O . GLU B 1 105 ? 10.609 2.568 5.172 1 98.12 105 GLU B O 1
ATOM 1914 N N . GLN B 1 106 ? 9.68 0.768 4.285 1 96.5 106 GLN B N 1
ATOM 1915 C CA . GLN B 1 106 ? 10.562 0.818 3.123 1 96.5 106 GLN B CA 1
ATOM 1916 C C . GLN B 1 106 ? 10.297 2.066 2.285 1 96.5 106 GLN B C 1
ATOM 1918 O O . GLN B 1 106 ? 11.227 2.703 1.799 1 96.5 106 GLN B O 1
ATOM 1923 N N . ILE B 1 107 ? 9.016 2.363 2.121 1 97.25 107 ILE B N 1
ATOM 1924 C CA . ILE B 1 107 ? 8.656 3.586 1.408 1 97.25 107 ILE B CA 1
ATOM 1925 C C . ILE B 1 107 ? 9.18 4.801 2.172 1 97.25 107 ILE B C 1
ATOM 1927 O O . ILE B 1 107 ? 9.82 5.68 1.591 1 97.25 107 ILE B O 1
ATOM 1931 N N . ARG B 1 108 ? 8.93 4.793 3.422 1 98 108 ARG B N 1
ATOM 1932 C CA . ARG B 1 108 ? 9.383 5.879 4.281 1 98 108 ARG B CA 1
ATOM 1933 C C . ARG B 1 108 ? 10.891 6.094 4.141 1 98 108 ARG B C 1
ATOM 1935 O O . ARG B 1 108 ? 11.344 7.219 3.916 1 98 108 ARG B O 1
ATOM 1942 N N . ASP B 1 109 ? 11.641 5.078 4.199 1 97.94 109 ASP B N 1
ATOM 1943 C CA . ASP B 1 109 ? 13.094 5.156 4.289 1 97.94 109 ASP B CA 1
ATOM 1944 C C . ASP B 1 109 ? 13.711 5.422 2.918 1 97.94 109 ASP B C 1
ATOM 1946 O O . ASP B 1 109 ? 14.875 5.824 2.824 1 97.94 109 ASP B O 1
ATOM 1950 N N . ASN B 1 110 ? 12.977 5.195 1.867 1 97.06 110 ASN B N 1
ATOM 1951 C CA . ASN B 1 110 ? 13.5 5.34 0.515 1 97.06 110 ASN B CA 1
ATOM 1952 C C . ASN B 1 110 ? 12.648 6.289 -0.32 1 97.06 110 ASN B C 1
ATOM 1954 O O . ASN B 1 110 ? 12.695 6.262 -1.551 1 97.06 110 ASN B O 1
ATOM 1958 N N . ARG B 1 111 ? 11.922 7.105 0.278 1 97.06 111 ARG B N 1
ATOM 1959 C CA . ARG B 1 111 ? 10.875 7.91 -0.349 1 97.06 111 ARG B CA 1
ATOM 1960 C C . ARG B 1 111 ? 11.453 8.836 -1.412 1 97.06 111 ARG B C 1
ATOM 1962 O O . ARG B 1 111 ? 10.852 9.023 -2.471 1 97.06 111 ARG B O 1
ATOM 1969 N N . TYR B 1 112 ? 12.617 9.383 -1.182 1 97.25 112 TYR B N 1
ATOM 1970 C CA . TYR B 1 112 ? 13.227 10.273 -2.162 1 97.25 112 TYR B CA 1
ATOM 1971 C C . TYR B 1 112 ? 13.766 9.492 -3.352 1 97.25 112 TYR B C 1
ATOM 1973 O O . TYR B 1 112 ? 13.617 9.914 -4.5 1 97.25 112 TYR B O 1
ATOM 1981 N N . THR B 1 113 ? 14.344 8.352 -3.047 1 95.69 113 THR B N 1
ATOM 1982 C CA . THR B 1 113 ? 14.859 7.5 -4.113 1 95.69 113 THR B CA 1
ATOM 1983 C C . THR B 1 113 ? 13.719 6.945 -4.965 1 95.69 113 THR B C 1
ATOM 1985 O O . THR B 1 113 ? 13.836 6.871 -6.191 1 95.69 113 THR B O 1
ATOM 1988 N N . LEU B 1 114 ? 12.656 6.668 -4.348 1 94.88 114 LEU B N 1
ATOM 1989 C CA . LEU B 1 114 ? 11.555 5.988 -5.016 1 94.88 114 LEU B CA 1
ATOM 1990 C C . LEU B 1 114 ? 10.656 6.988 -5.742 1 94.88 114 LEU B C 1
ATOM 1992 O O . LEU B 1 114 ? 10.141 6.691 -6.82 1 94.88 114 LEU B O 1
ATOM 1996 N N . PHE B 1 115 ? 10.484 8.18 -5.184 1 96.62 115 PHE B N 1
ATOM 1997 C CA . PHE B 1 115 ? 9.406 9.008 -5.707 1 96.62 115 PHE B CA 1
ATOM 1998 C C . PHE B 1 115 ? 9.898 10.414 -6.023 1 96.62 115 PHE B C 1
ATOM 2000 O O . PHE B 1 115 ? 9.172 11.219 -6.602 1 96.62 115 PHE B O 1
ATOM 2007 N N . GLY B 1 116 ? 11.148 10.68 -5.59 1 97 116 GLY B N 1
ATOM 2008 C CA . GLY B 1 116 ? 11.75 11.961 -5.918 1 97 116 GLY B CA 1
ATOM 2009 C C . GLY B 1 116 ? 11.461 13.031 -4.887 1 97 116 GLY B C 1
ATOM 2010 O O . GLY B 1 116 ? 10.625 12.844 -4 1 97 116 GLY B O 1
ATOM 2011 N N . LYS B 1 117 ? 12.195 14.125 -5.086 1 98.19 117 LYS B N 1
ATOM 2012 C CA . LYS B 1 117 ? 12.117 15.289 -4.207 1 98.19 117 LYS B CA 1
ATOM 2013 C C . LYS B 1 117 ? 11.57 16.5 -4.957 1 98.19 117 LYS B C 1
ATOM 2015 O O . LYS B 1 117 ? 11.945 16.75 -6.105 1 98.19 117 LYS B O 1
ATOM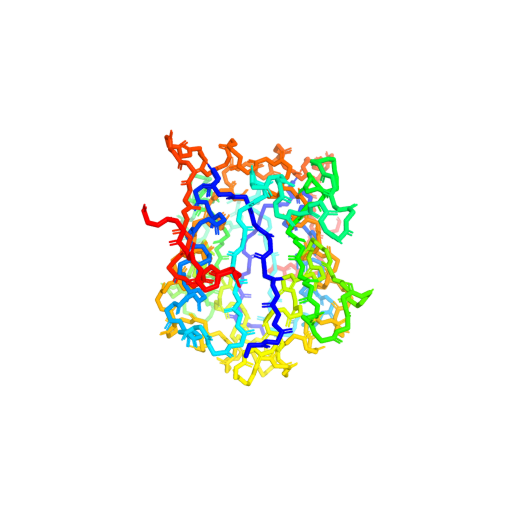 2020 N N . ARG B 1 118 ? 10.805 17.203 -4.27 1 98.19 118 ARG B N 1
ATOM 2021 C CA . ARG B 1 118 ? 10.266 18.438 -4.84 1 98.19 118 ARG B CA 1
ATOM 2022 C C . ARG B 1 118 ? 11.297 19.562 -4.777 1 98.19 118 ARG B C 1
ATOM 2024 O O . ARG B 1 118 ? 12.156 19.578 -3.891 1 98.19 118 ARG B O 1
ATOM 2031 N N . PRO B 1 119 ? 11.102 20.484 -5.684 1 97.88 119 PRO B N 1
ATOM 2032 C CA . PRO B 1 119 ? 12.047 21.609 -5.656 1 97.88 119 PRO B CA 1
ATOM 2033 C C . PRO B 1 119 ? 11.789 22.562 -4.496 1 97.88 119 PRO B C 1
ATOM 2035 O O . PRO B 1 119 ? 12.688 23.312 -4.094 1 97.88 119 PRO B O 1
ATOM 2038 N N . SER B 1 120 ? 10.531 22.625 -4.059 1 98.38 120 SER B N 1
ATOM 2039 C CA . SER B 1 120 ? 10.156 23.469 -2.926 1 98.38 120 SER B CA 1
ATOM 2040 C C . SER B 1 120 ? 9.156 22.75 -2.016 1 98.38 120 SER B C 1
ATOM 2042 O O . SER B 1 120 ? 8.398 21.891 -2.467 1 98.38 120 SER B O 1
ATOM 2044 N N . THR B 1 121 ? 9.211 23.125 -0.783 1 98.38 121 THR B N 1
ATOM 2045 C CA . THR B 1 121 ? 8.305 22.531 0.194 1 98.38 121 THR B CA 1
ATOM 2046 C C . THR B 1 121 ? 6.855 22.859 -0.144 1 98.38 121 THR B C 1
ATOM 2048 O O . THR B 1 121 ? 6.508 24.031 -0.351 1 98.38 121 THR B O 1
ATOM 2051 N N . TYR B 1 122 ? 6.008 21.859 -0.2 1 98 122 TYR B N 1
ATOM 2052 C CA . TYR B 1 122 ? 4.586 22.078 -0.447 1 98 122 TYR B CA 1
ATOM 2053 C C . TYR B 1 122 ? 3.879 22.562 0.813 1 98 122 TYR B C 1
ATOM 2055 O O . TYR B 1 122 ? 4.043 21.969 1.888 1 98 122 TYR B O 1
ATOM 2063 N N . GLN B 1 123 ? 3.082 23.609 0.669 1 96.75 123 GLN B N 1
ATOM 2064 C CA . GLN B 1 123 ? 2.248 24.141 1.738 1 96.75 123 GLN B CA 1
ATOM 2065 C C . GLN B 1 123 ? 0.766 23.953 1.431 1 96.75 123 GLN B C 1
ATOM 2067 O O . GLN B 1 123 ? 0.266 24.438 0.417 1 96.75 123 GLN B O 1
ATOM 2072 N N . SER B 1 124 ? 0.11 23.297 2.35 1 97 124 SER B N 1
ATOM 2073 C CA . SER B 1 124 ? -1.314 23.047 2.152 1 97 124 SER B CA 1
ATOM 2074 C C . SER B 1 124 ? -2.125 24.328 2.297 1 97 124 SER B C 1
ATOM 2076 O O . SER B 1 124 ? -1.793 25.188 3.115 1 97 124 SER B O 1
ATOM 2078 N N . VAL B 1 125 ? -3.246 24.422 1.565 1 93.69 125 VAL B N 1
ATOM 2079 C CA . VAL B 1 125 ? -4.168 25.531 1.719 1 93.69 125 VAL B CA 1
ATOM 2080 C C . VAL B 1 125 ? -4.988 25.359 2.994 1 93.69 125 VAL B C 1
ATOM 2082 O O . VAL B 1 125 ? -5.633 26.297 3.459 1 93.69 125 VAL B O 1
ATOM 2085 N N . TYR B 1 126 ? -4.996 24.156 3.508 1 94.69 126 TYR B N 1
ATOM 2086 C CA . TYR B 1 126 ? -5.641 23.875 4.785 1 94.69 126 TYR B CA 1
ATOM 2087 C C . TYR B 1 126 ? -4.613 23.766 5.902 1 94.69 126 TYR B C 1
ATOM 2089 O O . TYR B 1 126 ? -4.535 22.75 6.59 1 94.69 126 TYR B O 1
ATOM 2097 N N . CYS B 1 127 ? -3.873 24.766 6.102 1 89.12 127 CYS B N 1
ATOM 2098 C CA . CYS B 1 127 ? -2.785 24.812 7.074 1 89.12 127 CYS B CA 1
ATOM 2099 C C . CYS B 1 127 ? -3.326 24.938 8.492 1 89.12 127 CYS B C 1
ATOM 2101 O O . CYS B 1 127 ? -4.523 25.156 8.688 1 89.12 127 CYS B O 1
ATOM 2103 N N . ALA B 1 128 ? -2.557 24.594 9.57 1 76.94 128 ALA B N 1
ATOM 2104 C CA . ALA B 1 128 ? -2.949 24.609 10.977 1 76.94 128 ALA B CA 1
ATOM 2105 C C . ALA B 1 128 ? -3.377 26.016 11.406 1 76.94 128 ALA B C 1
ATOM 2107 O O . ALA B 1 128 ? -4.324 26.172 12.188 1 76.94 128 ALA B O 1
ATOM 2108 N N . GLU B 1 129 ? -2.494 26.984 11.18 1 68.38 129 GLU B N 1
ATOM 2109 C CA . GLU B 1 129 ? -2.859 28.312 11.641 1 68.38 129 GLU B CA 1
ATOM 2110 C C . GLU B 1 129 ? -3.648 29.062 10.57 1 68.38 129 GLU B C 1
ATOM 2112 O O . GLU B 1 129 ? -3.523 28.781 9.375 1 68.38 129 GLU B O 1
ATOM 2117 N N . ASN B 1 130 ? -4.902 29.375 10.93 1 53.72 130 ASN B N 1
ATOM 2118 C CA . ASN B 1 130 ? -5.707 30.219 10.047 1 53.72 130 ASN B CA 1
ATOM 2119 C C . ASN B 1 130 ? -4.832 31.062 9.125 1 53.72 130 ASN B C 1
ATOM 2121 O O . ASN B 1 130 ? -5.34 31.734 8.227 1 53.72 130 ASN B O 1
ATOM 2125 N N . ASN B 1 131 ? -3.57 31.25 9.445 1 49.19 131 ASN B N 1
ATOM 2126 C CA . ASN B 1 131 ? -2.752 32.094 8.57 1 49.19 131 ASN B CA 1
ATOM 2127 C C . ASN B 1 131 ? -1.906 31.25 7.617 1 49.19 131 ASN B C 1
ATOM 2129 O O . ASN B 1 131 ? -0.676 31.312 7.648 1 49.19 131 ASN B O 1
ATOM 2133 N N . CYS B 1 132 ? -2.498 30.359 6.941 1 56.06 132 CYS B N 1
ATOM 2134 C CA . CYS B 1 132 ? -1.745 29.609 5.945 1 56.06 132 CYS B CA 1
ATOM 2135 C C . CYS B 1 132 ? -0.878 30.531 5.098 1 56.06 132 CYS B C 1
ATOM 2137 O O . CYS B 1 132 ? -1.349 31.562 4.617 1 56.06 132 CYS B O 1
ATOM 2139 N N . LYS B 1 133 ? 0.529 30.812 5.543 1 47.41 133 LYS B N 1
ATOM 2140 C CA . LYS B 1 133 ? 1.428 31.703 4.812 1 47.41 133 LYS B CA 1
ATOM 2141 C C . LYS B 1 133 ? 1.41 31.391 3.318 1 47.41 133 LYS B C 1
ATOM 2143 O O . LYS B 1 133 ? 1.678 30.266 2.906 1 47.41 133 LYS B O 1
ATOM 2148 N N . PHE B 1 134 ? 0.428 31.984 2.605 1 39.44 134 PHE B N 1
ATOM 2149 C CA . PHE B 1 134 ? 0.44 31.938 1.147 1 39.44 134 PHE B CA 1
ATOM 2150 C C . PHE B 1 134 ? 1.701 32.594 0.593 1 39.44 134 PHE B C 1
ATOM 2152 O O . PHE B 1 134 ? 2.244 33.531 1.195 1 39.44 134 PHE B O 1
#

Solvent-accessible surface area (backbone atoms only — not comparable to full-atom values): 14360 Å² total; per-residue (Å²): 105,47,29,38,39,33,36,50,25,38,29,42,58,52,41,52,54,50,51,46,48,43,69,74,50,63,49,52,49,45,23,36,41,37,56,80,46,49,76,71,36,46,83,76,70,52,48,71,72,57,48,73,64,32,39,34,31,30,30,65,90,46,64,87,46,63,35,50,28,57,56,19,55,43,50,54,43,32,71,40,90,81,20,40,66,56,42,52,54,43,64,68,34,61,66,56,39,52,51,51,45,52,52,42,49,46,44,62,77,36,37,52,81,68,54,32,68,46,95,57,72,52,76,51,89,42,28,75,53,95,64,46,85,121,104,47,29,38,39,34,37,50,25,38,29,41,59,50,41,52,54,48,53,45,47,43,69,74,50,64,48,51,49,45,21,34,42,35,57,82,45,50,77,71,35,47,83,75,70,51,47,72,71,57,50,72,64,32,40,37,31,31,29,63,89,47,65,86,48,64,36,50,28,56,55,19,54,44,49,54,44,32,71,40,89,80,20,40,65,56,41,51,53,43,62,70,34,59,66,56,38,53,51,52,43,52,52,42,49,47,44,62,77,36,37,52,82,68,53,29,67,47,96,56,72,52,77,53,90,39,28,75,53,94,65,47,85,121

InterPro domains:
  IPR007263 DCC1-like thiol-disulfide oxidoreductase family [PF04134] (5-117)

pLDDT: mean 93.62, std 10.12, range [39.0, 98.88]

Secondary structure (DSSP, 8-state):
--EEEEE-TTBHHHHHHHHHHHHHHTTSSEEEEETT-HHHHGGGT--HHHHTT--EEEETTSTT-EEETHHHHHHHHHHSTTHHHHHHHHHH-HHHHHHHHHHHHHHHHHHHHHH-B-SS----SSBSSS----/--EEEEE-TTBHHHHHHHHHHHHHHTTSSEEEEETT-HHHHGGGT--HHHHTT--EEEETTSTT-EEETHHHHHHHHHHSTTHHHHHHHHHH-HHHHHHHHHHHHHHHHHHHHHH-B-SS----SSBSSS----

Sequence (268 aa):
MNYYVIYDGNCNLCVTLVQLLENLDQGNQFRYIPMQDQQTLQQWGITPQDCELGMILINANAPEQRWQGSAAAEEIGGILPFGSIFVDAYRALPGVKWAGDRIYEQIRDNRYTLFGKRPSTYQSVYCAENNCKFMNYYVIYDGNCNLCVTLVQLLENLDQGNQFRYIPMQDQQTLQQWGITPQDCELGMILINANAPEQRWQGSAAAEEIGGILPFGSIFVDAYRALPGVKWAGDRIYEQIRDNRYTLFGKRPSTYQSVYCAENNCKF

Radius of gyration: 20.51 Å; Cα contacts (8 Å, |Δi|>4): 414; chains: 2; bounding box: 35×65×47 Å

Foldseek 3Di:
DFKEKEFAQFFPVRVVVVVVCCVQCVLPHYAYDYLVPVVVCVVLPQDNVNCLQAMKMAGPVHRVDMDGFVRNVLVSQCVHVVSVVVSVVQVVDVVNVVVSRVVRRVCSNCRCVVGNTHPDGDFDPRHPPPCSPD/DFKEKEFALFFPVGVVVVVVVCVQCVLPHYAYDYPVPVVVCVVLPQDNVNCLQAMKMAGPVHRVDMDGFVRNVLVSQCVHVVSVVVSVVQVVDVVNVVVSRVVRRVCSNCRCVVGNTHPDGDFDPRHPPPCSPD

Nearest PDB structures (foldseek):
  6wis-assembly2_B  TM=4.318E-01  e=3.202E-01  Pseudomonas aeruginosa
  3csi-assembly2_B  TM=4.840E-01  e=5.149E-01  Homo sapiens
  2oa7-assembly1_B  TM=5.047E-01  e=1.244E+00  Mus musculus
  1jzr-assembly1_B  TM=5.350E-01  e=2.291E+00  Saccharomyces cerevisiae
  1u88-assembly1_B  TM=4.214E-01  e=1.869E+00  Schistosoma japonicum